Protein AF-A0A183NVC7-F1 (afdb_monomer_lite)

pLDDT: mean 75.27, std 20.78, range [23.2, 98.19]

Radius of gyration: 36.63 Å; chains: 1; bounding box: 97×66×90 Å

Structure (mmCIF, N/CA/C/O backbone):
data_AF-A0A183NVC7-F1
#
_entry.id   AF-A0A183NVC7-F1
#
loop_
_atom_site.group_PDB
_atom_site.id
_atom_site.type_symbol
_atom_site.label_atom_id
_atom_site.label_alt_id
_atom_site.label_comp_id
_atom_site.label_asym_id
_atom_site.label_entity_id
_atom_site.label_seq_id
_atom_site.pdbx_PDB_ins_code
_atom_site.Cartn_x
_atom_site.Cartn_y
_atom_site.Cartn_z
_atom_site.occupancy
_atom_site.B_iso_or_equiv
_atom_site.auth_seq_id
_atom_site.auth_comp_id
_atom_site.auth_asym_id
_atom_site.auth_atom_id
_atom_site.pdbx_PDB_model_num
ATOM 1 N N . MET A 1 1 ? -45.593 -24.195 5.452 1.00 69.62 1 MET A N 1
ATOM 2 C CA . MET A 1 1 ? -46.606 -25.278 5.392 1.00 69.62 1 MET A CA 1
ATOM 3 C C . MET A 1 1 ? -46.882 -25.919 6.749 1.00 69.62 1 MET A C 1
ATOM 5 O O . MET A 1 1 ? -48.048 -26.028 7.093 1.00 69.62 1 MET A O 1
ATOM 9 N N . GLN A 1 2 ? -45.874 -26.288 7.550 1.00 71.56 2 GLN A N 1
ATOM 10 C CA . GLN A 1 2 ? -46.098 -26.871 8.890 1.00 71.56 2 GLN A CA 1
ATOM 11 C C . GLN A 1 2 ? -46.842 -25.931 9.860 1.00 71.56 2 GLN A C 1
ATOM 13 O O . GLN A 1 2 ? -47.767 -26.363 10.535 1.00 71.56 2 GLN A O 1
ATOM 18 N N . GLU A 1 3 ? -46.524 -24.634 9.868 1.00 77.81 3 GLU A N 1
ATOM 19 C CA . GLU A 1 3 ? -47.260 -23.648 10.682 1.00 77.81 3 GLU A CA 1
ATOM 20 C C . GLU A 1 3 ? -48.718 -23.472 10.232 1.00 77.81 3 GLU A C 1
ATOM 22 O O . GLU A 1 3 ? -49.617 -23.326 11.055 1.00 77.81 3 GLU A O 1
ATOM 27 N N . PHE A 1 4 ? -48.972 -23.543 8.921 1.00 77.81 4 PHE A N 1
ATOM 28 C CA . PHE A 1 4 ? -50.327 -23.489 8.370 1.00 77.81 4 PHE A CA 1
ATOM 29 C C . PHE A 1 4 ? -51.139 -24.729 8.762 1.00 77.81 4 PHE A C 1
ATOM 31 O O . PHE A 1 4 ? -52.295 -24.605 9.151 1.00 77.81 4 PHE A O 1
ATOM 38 N N . LYS A 1 5 ? -50.511 -25.912 8.750 1.00 78.75 5 LYS A N 1
ATOM 39 C CA . LYS A 1 5 ? -51.110 -27.151 9.260 1.00 78.75 5 LYS A CA 1
ATOM 40 C C . LYS A 1 5 ? -51.531 -27.006 10.728 1.00 78.75 5 LYS A C 1
ATOM 42 O O . LYS A 1 5 ? -52.686 -27.258 11.053 1.00 78.75 5 LYS A O 1
ATOM 47 N N . LEU A 1 6 ? -50.632 -26.509 11.579 1.00 81.88 6 LEU A N 1
ATOM 48 C CA . LEU A 1 6 ? -50.912 -26.275 12.999 1.00 81.88 6 LEU A CA 1
ATOM 49 C C . LEU A 1 6 ? -52.055 -25.267 13.209 1.00 81.88 6 LEU A C 1
ATOM 51 O O . LEU A 1 6 ? -52.876 -25.423 14.113 1.00 81.88 6 LEU A O 1
ATOM 55 N N . TYR A 1 7 ? -52.133 -24.233 12.370 1.00 82.62 7 TYR A N 1
ATOM 56 C CA . TYR A 1 7 ? -53.226 -23.266 12.417 1.00 82.62 7 TYR A CA 1
ATOM 57 C C . TYR A 1 7 ? -54.573 -23.907 12.066 1.00 82.62 7 TYR A C 1
ATOM 59 O O . TYR A 1 7 ? -55.539 -23.708 12.803 1.00 82.62 7 TYR A O 1
ATOM 67 N N . LEU A 1 8 ? -54.636 -24.699 10.990 1.00 81.56 8 LEU A N 1
ATOM 68 C CA . LEU A 1 8 ? -55.857 -25.396 10.572 1.00 81.56 8 LEU A CA 1
ATOM 69 C C . LEU A 1 8 ? -56.356 -26.383 11.638 1.00 81.56 8 LEU A C 1
ATOM 71 O O . LEU A 1 8 ? -57.559 -26.475 11.861 1.00 81.56 8 LEU A O 1
ATOM 75 N N . GLU A 1 9 ? -55.439 -27.057 12.334 1.00 78.56 9 GLU A N 1
ATOM 76 C CA . GLU A 1 9 ? -55.750 -28.019 13.402 1.00 78.56 9 GLU A CA 1
ATOM 77 C C . GLU A 1 9 ? -56.176 -27.354 14.725 1.00 78.56 9 GLU A C 1
ATOM 79 O O . GLU A 1 9 ? -56.849 -27.982 15.537 1.00 78.56 9 GLU A O 1
ATOM 84 N N . THR A 1 10 ? -55.826 -26.081 14.948 1.00 83.75 10 THR A N 1
ATOM 85 C CA . THR A 1 10 ? -56.136 -25.355 16.192 1.00 83.75 10 THR A CA 1
ATOM 86 C C . THR A 1 10 ? -57.263 -24.339 15.994 1.00 83.75 10 THR A C 1
ATOM 88 O O . THR A 1 10 ? -58.443 -24.663 16.125 1.00 83.75 10 THR A O 1
ATOM 91 N N . ARG A 1 11 ? -56.911 -23.090 15.670 1.00 75.19 11 ARG A N 1
ATOM 92 C CA . ARG A 1 11 ? -57.841 -21.955 15.540 1.00 75.19 11 ARG A CA 1
ATOM 93 C C . ARG A 1 11 ? -58.638 -21.986 14.239 1.00 75.19 11 ARG A C 1
ATOM 95 O O . ARG A 1 11 ? -59.715 -21.403 14.167 1.00 75.19 11 ARG A O 1
ATOM 102 N N . GLY A 1 12 ? -58.091 -22.634 13.214 1.00 74.62 12 GLY A N 1
ATOM 103 C CA . GLY A 1 12 ? -58.702 -22.756 11.900 1.00 74.62 12 GLY A CA 1
ATOM 104 C C . GLY A 1 12 ? -59.906 -23.688 11.895 1.00 74.62 12 GLY A C 1
ATOM 105 O O . GLY A 1 12 ? -60.856 -23.380 11.191 1.00 74.62 12 GLY A O 1
ATOM 106 N N . SER A 1 13 ? -59.918 -24.730 12.737 1.00 76.69 13 SER A N 1
ATOM 107 C CA . SER A 1 13 ? -60.914 -25.821 12.769 1.00 76.69 13 SER A CA 1
ATOM 108 C C . SER A 1 13 ? -62.380 -25.381 12.641 1.00 76.69 13 SER A C 1
ATOM 110 O O . SER A 1 13 ? -63.160 -26.045 11.962 1.00 76.69 13 SER A O 1
ATOM 112 N N . VAL A 1 14 ? -62.748 -24.225 13.199 1.00 77.31 14 VAL A N 1
ATOM 113 C CA . VAL A 1 14 ? -64.095 -23.626 13.114 1.00 77.31 14 VAL A CA 1
ATOM 114 C C . VAL A 1 14 ? -64.553 -23.399 11.664 1.00 77.31 14 VAL A C 1
ATOM 116 O O . VAL A 1 14 ? -65.728 -23.553 11.349 1.00 77.31 14 VAL A O 1
ATOM 119 N N . HIS A 1 15 ? -63.627 -23.096 10.752 1.00 71.06 15 HIS A N 1
ATOM 120 C CA . HIS A 1 15 ? -63.919 -22.805 9.345 1.00 71.06 15 HIS A CA 1
ATOM 121 C C . HIS A 1 15 ? -63.996 -24.065 8.467 1.00 71.06 15 HIS A C 1
ATOM 123 O O . HIS A 1 15 ? -64.286 -23.952 7.278 1.00 71.06 15 HIS A O 1
ATOM 129 N N . SER A 1 16 ? -63.752 -25.257 9.027 1.00 72.69 16 SER A N 1
ATOM 130 C CA . SER A 1 16 ? -63.883 -26.537 8.308 1.00 72.69 16 SER A CA 1
ATOM 131 C C . SER A 1 16 ? -65.336 -26.895 7.973 1.00 72.69 16 SER A C 1
ATOM 133 O O . SER A 1 16 ? -65.586 -27.693 7.076 1.00 72.69 16 SER A O 1
ATOM 135 N N . GLN A 1 17 ? -66.293 -26.268 8.663 1.00 74.12 17 GLN A N 1
ATOM 136 C CA . GLN A 1 17 ? -67.729 -26.450 8.441 1.00 74.12 17 GLN A CA 1
ATOM 137 C C . GLN A 1 17 ? -68.216 -25.786 7.144 1.00 74.12 17 GLN A C 1
ATOM 139 O O . GLN A 1 17 ? -69.289 -26.125 6.648 1.00 74.12 17 GLN A O 1
ATOM 144 N N . ASN A 1 18 ? -67.441 -24.854 6.575 1.00 80.56 18 ASN A N 1
ATOM 145 C CA . ASN A 1 18 ? -67.779 -24.244 5.298 1.00 80.56 18 ASN A CA 1
ATOM 146 C C . ASN A 1 18 ? -67.255 -25.107 4.140 1.00 80.56 18 ASN A C 1
ATOM 148 O O . ASN A 1 18 ? -66.045 -25.245 3.938 1.00 80.56 18 ASN A O 1
ATOM 152 N N . THR A 1 19 ? -68.190 -25.646 3.357 1.00 76.00 19 THR A N 1
ATOM 153 C CA . THR A 1 19 ? -67.922 -26.505 2.192 1.00 76.00 19 THR A CA 1
ATOM 154 C C . THR A 1 19 ? -66.970 -25.875 1.169 1.00 76.00 19 THR A C 1
ATOM 156 O O . THR A 1 19 ? -66.192 -26.594 0.545 1.00 76.00 19 THR A O 1
ATOM 159 N N . GLU A 1 20 ? -66.941 -24.544 1.058 1.00 76.44 20 GLU A N 1
ATOM 160 C CA . GLU A 1 20 ? -66.064 -23.814 0.131 1.00 76.44 20 GLU A CA 1
ATOM 161 C C . GLU A 1 20 ? -64.580 -23.865 0.527 1.00 76.44 20 GLU A C 1
ATOM 163 O O . GLU A 1 20 ? -63.696 -23.750 -0.325 1.00 76.44 20 GLU A O 1
ATOM 168 N N . PHE A 1 21 ? -64.280 -24.058 1.816 1.00 76.00 21 PHE A N 1
ATOM 169 C CA . PHE A 1 21 ? -62.906 -24.056 2.322 1.00 76.00 21 PHE A CA 1
ATOM 170 C C . PHE A 1 21 ? -62.309 -25.451 2.477 1.00 76.00 21 PHE A C 1
ATOM 172 O O . PHE A 1 21 ? -61.097 -25.574 2.660 1.00 76.00 21 PHE A O 1
ATOM 179 N N . LEU A 1 22 ? -63.127 -26.498 2.351 1.00 78.19 22 LEU A N 1
ATOM 180 C CA . LEU A 1 22 ? -62.741 -27.880 2.627 1.00 78.19 22 LEU A CA 1
ATOM 181 C C . LEU A 1 22 ? -61.549 -28.346 1.781 1.00 78.19 22 LEU A C 1
ATOM 183 O O . LEU A 1 22 ? -60.638 -28.989 2.300 1.00 78.19 22 LEU A O 1
ATOM 187 N N . ALA A 1 23 ? -61.496 -27.948 0.505 1.00 77.62 23 ALA A N 1
ATOM 188 C CA . ALA A 1 23 ? -60.361 -28.253 -0.365 1.00 77.62 23 ALA A CA 1
ATOM 189 C C . ALA A 1 23 ? -59.037 -27.721 0.222 1.00 77.62 23 ALA A C 1
ATOM 191 O O . ALA A 1 23 ? -58.031 -28.423 0.253 1.00 77.62 23 ALA A O 1
ATOM 192 N N . TYR A 1 24 ? -59.028 -26.523 0.806 1.00 78.25 24 TYR A N 1
ATOM 193 C CA . TYR A 1 24 ? -57.808 -25.910 1.340 1.00 78.25 24 TYR A CA 1
ATOM 194 C C . TYR A 1 24 ? -57.309 -26.549 2.648 1.00 78.25 24 TYR A C 1
ATOM 196 O O . TYR A 1 24 ? -56.130 -26.404 2.972 1.00 78.25 24 TYR A O 1
ATOM 204 N N . TYR A 1 25 ? -58.144 -27.322 3.356 1.00 80.38 25 TYR A N 1
ATOM 205 C CA . TYR A 1 25 ? -57.701 -28.143 4.494 1.00 80.38 25 TYR A CA 1
ATOM 206 C C . TYR A 1 25 ? -56.876 -29.357 4.064 1.00 80.38 25 TYR A C 1
ATOM 208 O O . TYR A 1 25 ? -56.070 -29.859 4.846 1.00 80.38 25 TYR A O 1
ATOM 216 N N . ALA A 1 26 ? -57.027 -29.801 2.813 1.00 80.50 26 ALA A N 1
ATOM 217 C CA . ALA A 1 26 ? -56.201 -30.857 2.243 1.00 80.50 26 ALA A CA 1
ATOM 218 C C . ALA A 1 26 ? -54.831 -30.337 1.766 1.00 80.50 26 ALA A C 1
ATOM 220 O O . ALA A 1 26 ? -53.896 -31.126 1.648 1.00 80.50 26 ALA A O 1
ATOM 221 N N . LEU A 1 27 ? -54.673 -29.021 1.549 1.00 80.19 27 LEU A N 1
ATOM 222 C CA . LEU A 1 27 ? -53.450 -28.388 1.029 1.00 80.19 27 LEU A CA 1
ATOM 223 C C . LEU A 1 27 ? -52.153 -28.796 1.766 1.00 80.19 27 LEU A C 1
ATOM 225 O O . LEU A 1 27 ? -51.162 -29.058 1.083 1.00 80.19 27 LEU A O 1
ATOM 229 N N . PRO A 1 28 ? -52.109 -28.902 3.115 1.00 80.81 28 PRO A N 1
ATOM 230 C CA . PRO A 1 28 ? -50.918 -29.350 3.846 1.00 80.81 28 PRO A CA 1
ATOM 231 C C . PRO A 1 28 ? -50.476 -30.785 3.558 1.00 80.81 28 PRO A C 1
ATOM 233 O O . PRO A 1 28 ? -49.327 -31.126 3.831 1.00 80.81 28 PRO A O 1
ATOM 236 N N . TYR A 1 29 ? -51.383 -31.611 3.040 1.00 79.00 29 TYR A N 1
ATOM 237 C CA . TYR A 1 29 ? -51.184 -33.038 2.802 1.00 79.00 29 TYR A CA 1
ATOM 238 C C . TYR A 1 29 ? -50.911 -33.361 1.327 1.00 79.00 29 TYR A C 1
ATOM 240 O O . TYR A 1 29 ? -50.582 -34.497 0.995 1.00 79.00 29 TYR A O 1
ATOM 248 N N . VAL A 1 30 ? -51.013 -32.370 0.435 1.00 80.94 30 VAL A N 1
ATOM 249 C CA . VAL A 1 30 ? -50.722 -32.540 -0.991 1.00 80.94 30 VAL A CA 1
ATOM 250 C C . VAL A 1 30 ? -49.215 -32.459 -1.224 1.00 80.94 30 VAL A C 1
ATOM 252 O O . VAL A 1 30 ? -48.570 -31.472 -0.878 1.00 80.94 30 VAL A O 1
ATOM 255 N N . THR A 1 31 ? -48.654 -33.491 -1.857 1.00 75.31 31 THR A N 1
ATOM 256 C CA . THR A 1 31 ? -47.211 -33.624 -2.124 1.00 75.31 31 THR A CA 1
ATOM 257 C C . THR A 1 31 ? -46.662 -32.524 -3.035 1.00 75.31 31 THR A C 1
ATOM 259 O O . THR A 1 31 ? -45.523 -32.096 -2.857 1.00 75.31 31 THR A O 1
ATOM 262 N N . LYS A 1 32 ? -47.470 -32.032 -3.985 1.00 75.12 32 LYS A N 1
ATOM 263 C CA . LYS A 1 32 ? -47.122 -30.930 -4.896 1.00 75.12 32 LYS A CA 1
ATOM 264 C C . LYS A 1 32 ? -48.287 -29.955 -5.116 1.00 75.12 32 LYS A C 1
ATOM 266 O O . LYS A 1 32 ? -48.995 -30.037 -6.120 1.00 75.12 32 LYS A O 1
ATOM 271 N N . PRO A 1 33 ? -48.478 -28.990 -4.205 1.00 76.06 33 PRO A N 1
ATOM 272 C CA . PRO A 1 33 ? -49.578 -28.029 -4.284 1.00 76.06 33 PRO A CA 1
ATOM 273 C C . PRO A 1 33 ? -49.558 -27.162 -5.553 1.00 76.06 33 PRO A C 1
ATOM 275 O O . PRO A 1 33 ? -50.609 -26.800 -6.069 1.00 76.06 33 PRO A O 1
ATOM 278 N N . ASN A 1 34 ? -48.370 -26.874 -6.088 1.00 73.12 34 ASN A N 1
ATOM 279 C CA . ASN A 1 34 ? -48.178 -25.951 -7.212 1.00 73.12 34 ASN A CA 1
ATOM 280 C C . ASN A 1 34 ? -48.663 -26.515 -8.561 1.00 73.12 34 ASN A C 1
ATOM 282 O O . ASN A 1 34 ? -48.969 -25.751 -9.472 1.00 73.12 34 ASN A O 1
ATOM 286 N N . GLU A 1 35 ? -48.713 -27.842 -8.697 1.00 77.56 35 GLU A N 1
ATOM 287 C CA . GLU A 1 35 ? -49.127 -28.541 -9.924 1.00 77.56 35 GLU A CA 1
ATOM 288 C C . GLU A 1 35 ? -50.627 -28.897 -9.897 1.00 77.56 35 GLU A C 1
ATOM 290 O O . GLU A 1 35 ? -51.203 -29.277 -10.914 1.00 77.56 35 GLU A O 1
ATOM 295 N N . HIS A 1 36 ? -51.279 -28.755 -8.738 1.00 78.44 36 HIS A N 1
ATOM 296 C CA . HIS A 1 36 ? -52.661 -29.168 -8.540 1.00 78.44 36 HIS A CA 1
ATOM 297 C C . HIS A 1 36 ? -53.649 -28.122 -9.095 1.00 78.44 36 HIS A C 1
ATOM 299 O O . HIS A 1 36 ? -53.543 -26.944 -8.742 1.00 78.44 36 HIS A O 1
ATOM 305 N N . PRO A 1 37 ? -54.664 -28.518 -9.888 1.00 77.56 37 PRO A N 1
ATOM 306 C CA . PRO A 1 37 ? -55.553 -27.590 -10.598 1.00 77.56 37 PRO A CA 1
ATOM 307 C C . PRO A 1 37 ? -56.325 -26.630 -9.680 1.00 77.56 37 PRO A C 1
ATOM 309 O O . PRO A 1 37 ? -56.583 -25.498 -10.069 1.00 77.56 37 PRO A O 1
ATOM 312 N N . ILE A 1 38 ? -56.638 -27.049 -8.449 1.00 78.44 38 ILE A N 1
ATOM 313 C CA . ILE A 1 38 ? -57.359 -26.219 -7.465 1.00 78.44 38 ILE A CA 1
ATOM 314 C C . ILE A 1 38 ? -56.452 -25.151 -6.830 1.00 78.44 38 ILE A C 1
ATOM 316 O O . ILE A 1 38 ? -56.906 -24.053 -6.527 1.00 78.44 38 ILE A O 1
ATOM 320 N N . TYR A 1 39 ? -55.168 -25.451 -6.617 1.00 79.12 39 TYR A N 1
ATOM 321 C CA . TYR A 1 39 ? -54.275 -24.583 -5.835 1.00 79.12 39 TYR A CA 1
ATOM 322 C C . TYR A 1 39 ? -53.293 -23.803 -6.697 1.00 79.12 39 TYR A C 1
ATOM 324 O O . TYR A 1 39 ? -52.706 -22.842 -6.209 1.00 79.12 39 TYR A O 1
ATOM 332 N N . ARG A 1 40 ? -53.131 -24.178 -7.972 1.00 80.25 40 ARG A N 1
ATOM 333 C CA . ARG A 1 40 ? -52.210 -23.541 -8.921 1.00 80.25 40 ARG A CA 1
ATOM 334 C C . ARG A 1 40 ? -52.330 -22.018 -8.909 1.00 80.25 40 ARG A C 1
ATOM 336 O O . ARG A 1 40 ? -51.314 -21.339 -8.804 1.00 80.25 40 ARG A O 1
ATOM 343 N N . GLN A 1 41 ? -53.559 -21.500 -8.905 1.00 80.62 41 GLN A N 1
ATOM 344 C CA . GLN A 1 41 ? -53.833 -20.063 -8.882 1.00 80.62 41 GLN A CA 1
ATOM 345 C C . GLN A 1 41 ? -53.271 -19.362 -7.629 1.00 80.62 41 GLN A C 1
ATOM 347 O O . GLN A 1 41 ? -52.802 -18.234 -7.729 1.00 80.62 41 GLN A O 1
ATOM 352 N N . LEU A 1 42 ? -53.227 -20.025 -6.464 1.00 80.19 42 LEU A N 1
ATOM 353 C CA . LEU A 1 42 ? -52.640 -19.463 -5.233 1.00 80.19 42 LEU A CA 1
ATOM 354 C C . LEU A 1 42 ? -51.122 -19.245 -5.350 1.00 80.19 42 LEU A C 1
ATOM 356 O O . LEU A 1 42 ? -50.540 -18.390 -4.676 1.00 80.19 42 LEU A O 1
ATOM 360 N N . PHE A 1 43 ? -50.470 -20.041 -6.199 1.00 80.44 43 PHE A N 1
ATOM 361 C CA . PHE A 1 43 ? -49.029 -20.000 -6.429 1.00 80.44 43 PHE A CA 1
ATOM 362 C C . PHE A 1 43 ? -48.644 -19.161 -7.653 1.00 80.44 43 PHE A C 1
ATOM 364 O O . PHE A 1 43 ? -47.452 -19.022 -7.943 1.00 80.44 43 PHE A O 1
ATOM 371 N N . GLU A 1 44 ? -49.606 -18.527 -8.321 1.00 84.81 44 GLU A N 1
ATOM 372 C CA . GLU A 1 44 ? -49.333 -17.550 -9.370 1.00 84.81 44 GLU A CA 1
ATOM 373 C C . GLU A 1 44 ? -48.917 -16.201 -8.773 1.00 84.81 44 GLU A C 1
ATOM 375 O O . GLU A 1 44 ? -49.452 -15.720 -7.771 1.00 84.81 44 GLU A O 1
ATOM 380 N N . GLU A 1 45 ? -47.922 -15.573 -9.396 1.00 80.38 45 GLU A N 1
ATOM 381 C CA . GLU A 1 45 ? -47.373 -14.298 -8.932 1.00 80.38 45 GLU A CA 1
ATOM 382 C C . GLU A 1 45 ? -48.382 -13.151 -9.068 1.00 80.38 45 GLU A C 1
ATOM 384 O O . GLU A 1 45 ? -48.482 -12.293 -8.193 1.00 80.38 45 GLU A O 1
ATOM 389 N N . THR A 1 46 ? -49.212 -13.194 -10.110 1.00 84.44 46 THR A N 1
ATOM 390 C CA . THR A 1 46 ? -50.319 -12.260 -10.348 1.00 84.44 46 THR A CA 1
ATOM 391 C C . THR A 1 46 ? -51.362 -12.313 -9.232 1.00 84.44 46 THR A C 1
ATOM 393 O O . THR A 1 46 ? -51.759 -11.268 -8.710 1.00 84.44 46 THR A O 1
ATOM 396 N N . TRP A 1 47 ? -51.763 -13.515 -8.806 1.00 86.56 47 TRP A N 1
ATOM 397 C CA . TRP A 1 47 ? -52.701 -13.701 -7.702 1.00 86.56 47 TRP A CA 1
ATOM 398 C C . TRP A 1 47 ? -52.111 -13.203 -6.384 1.00 86.56 47 TRP A C 1
ATOM 400 O O . TRP A 1 47 ? -52.754 -12.391 -5.716 1.00 86.56 47 TRP A O 1
ATOM 410 N N . ARG A 1 48 ? -50.870 -13.592 -6.049 1.00 82.31 48 ARG A N 1
ATOM 411 C CA . ARG A 1 48 ? -50.178 -13.106 -4.841 1.00 82.31 48 ARG A CA 1
ATOM 412 C C . ARG A 1 48 ? -50.120 -11.584 -4.795 1.00 82.31 48 ARG A C 1
ATOM 414 O O . ARG A 1 48 ? -50.506 -10.992 -3.789 1.00 82.31 48 ARG A O 1
ATOM 421 N N . ASN A 1 49 ? -49.704 -10.954 -5.891 1.00 84.50 49 ASN A N 1
ATOM 422 C CA . ASN A 1 49 ? -49.622 -9.499 -5.982 1.00 84.50 49 ASN A CA 1
ATOM 423 C C . ASN A 1 49 ? -51.007 -8.849 -5.828 1.00 84.50 49 ASN A C 1
ATOM 425 O O . ASN A 1 49 ? -51.134 -7.838 -5.139 1.00 84.50 49 ASN A O 1
ATOM 429 N N . SER A 1 50 ? -52.064 -9.457 -6.384 1.00 86.56 50 SER A N 1
ATOM 430 C CA . SER A 1 50 ? -53.445 -8.984 -6.210 1.00 86.56 50 SER A CA 1
ATOM 431 C C . SER A 1 50 ? -53.925 -9.071 -4.759 1.00 86.56 50 SER A C 1
ATOM 433 O O . SER A 1 50 ? -54.592 -8.155 -4.279 1.00 86.56 50 SER A O 1
ATOM 435 N N . VAL A 1 51 ? -53.569 -10.141 -4.043 1.00 83.69 51 VAL A N 1
ATOM 436 C CA . VAL A 1 51 ? -53.954 -10.350 -2.644 1.00 83.69 51 VAL A CA 1
ATOM 437 C C . VAL A 1 51 ? -53.219 -9.363 -1.759 1.00 83.69 51 VAL A C 1
ATOM 439 O O . VAL A 1 51 ? -53.858 -8.707 -0.944 1.00 83.69 51 VAL A O 1
ATOM 442 N N . VAL A 1 52 ? -51.913 -9.188 -1.964 1.00 83.81 52 VAL A N 1
ATOM 443 C CA . VAL A 1 52 ? -51.117 -8.180 -1.253 1.00 83.81 52 VAL A CA 1
ATOM 444 C C . VAL A 1 52 ? -51.673 -6.780 -1.506 1.00 83.81 52 VAL A C 1
ATOM 446 O O . VAL A 1 52 ? -51.857 -6.026 -0.558 1.00 83.81 52 VAL A O 1
ATOM 449 N N . LEU A 1 53 ? -52.032 -6.444 -2.749 1.00 86.88 53 LEU A N 1
ATOM 450 C CA . LEU A 1 53 ? -52.628 -5.149 -3.080 1.00 86.88 53 LEU A CA 1
ATOM 451 C C . LEU A 1 53 ? -54.004 -4.957 -2.425 1.00 86.88 53 LEU A C 1
ATOM 453 O O . LEU A 1 53 ? -54.281 -3.888 -1.887 1.00 86.88 53 LEU A O 1
ATOM 457 N N . ARG A 1 54 ? -54.877 -5.971 -2.457 1.00 86.94 54 ARG A N 1
ATOM 458 C CA . ARG A 1 54 ? -56.196 -5.931 -1.800 1.00 86.94 54 ARG A CA 1
ATOM 459 C C . ARG A 1 54 ? -56.063 -5.816 -0.288 1.00 86.94 54 ARG A C 1
ATOM 461 O O . ARG A 1 54 ? -56.812 -5.062 0.322 1.00 86.94 54 ARG A O 1
ATOM 468 N N . LEU A 1 55 ? -55.114 -6.538 0.299 1.00 83.50 55 LEU A N 1
ATOM 469 C CA . LEU A 1 55 ? -54.840 -6.517 1.728 1.00 83.50 55 LEU A CA 1
ATOM 470 C C . LEU A 1 55 ? -54.238 -5.175 2.145 1.00 83.50 55 LEU A C 1
ATOM 472 O O . LEU A 1 55 ? -54.684 -4.621 3.138 1.00 83.50 55 LEU A O 1
ATOM 476 N N . SER A 1 56 ? -53.318 -4.611 1.356 1.00 82.88 56 SER A N 1
ATOM 477 C CA . SER A 1 56 ? -52.802 -3.252 1.554 1.00 82.88 56 SER A CA 1
ATOM 478 C C . SER A 1 56 ? -53.936 -2.241 1.495 1.00 82.88 56 SER A C 1
ATOM 480 O O . SER A 1 56 ? -54.144 -1.535 2.465 1.00 82.88 56 SER A O 1
ATOM 482 N N . LYS A 1 57 ? -54.758 -2.247 0.436 1.00 83.38 57 LYS A N 1
ATOM 483 C CA . LYS A 1 57 ? -55.916 -1.346 0.317 1.00 83.38 57 LYS A CA 1
ATOM 484 C C . LYS A 1 57 ? -56.899 -1.495 1.478 1.00 83.38 57 LYS A C 1
ATOM 486 O O . LYS A 1 57 ? -57.434 -0.498 1.949 1.00 83.38 57 LYS A O 1
ATOM 491 N N . TYR A 1 58 ? -57.143 -2.722 1.939 1.00 80.31 58 TYR A N 1
ATOM 492 C CA . TYR A 1 58 ? -57.991 -2.979 3.100 1.00 80.31 58 TYR A CA 1
ATOM 493 C C . TYR A 1 58 ? -57.365 -2.418 4.379 1.00 80.31 58 TYR A C 1
ATOM 495 O O . TYR A 1 58 ? -58.026 -1.688 5.110 1.00 80.31 58 TYR A O 1
ATOM 503 N N . ILE A 1 59 ? -56.085 -2.696 4.620 1.00 76.19 59 ILE A N 1
ATOM 504 C CA . ILE A 1 59 ? -55.328 -2.167 5.755 1.00 76.19 59 ILE A CA 1
ATOM 505 C C . ILE A 1 59 ? -55.318 -0.636 5.717 1.00 76.19 59 ILE A C 1
ATOM 507 O O . ILE A 1 59 ? -55.652 -0.024 6.720 1.00 76.19 59 ILE A O 1
ATOM 511 N N . ASP A 1 60 ? -55.057 -0.016 4.570 1.00 74.44 60 ASP A N 1
ATOM 512 C CA . ASP A 1 60 ? -55.092 1.438 4.381 1.00 74.44 60 ASP A CA 1
ATOM 513 C C . ASP A 1 60 ? -56.504 2.008 4.625 1.00 74.44 60 ASP A C 1
ATOM 515 O O . ASP A 1 60 ? -56.657 3.086 5.194 1.00 74.44 60 ASP A O 1
ATOM 519 N N . SER A 1 61 ? -57.557 1.264 4.261 1.00 72.38 61 SER A N 1
ATOM 520 C CA . SER A 1 61 ? -58.953 1.657 4.508 1.00 72.38 61 SER A CA 1
ATOM 521 C C . SER A 1 61 ? -59.414 1.472 5.958 1.00 72.38 61 SER A C 1
ATOM 523 O O . SER A 1 61 ? -60.326 2.171 6.392 1.00 72.38 61 SER A O 1
ATOM 525 N N . VAL A 1 62 ? -58.808 0.542 6.704 1.00 67.75 62 VAL A N 1
ATOM 526 C CA . VAL A 1 62 ? -59.095 0.264 8.124 1.00 67.75 62 VAL A CA 1
ATOM 527 C C . VAL A 1 62 ? -58.244 1.155 9.031 1.00 67.75 62 VAL A C 1
ATOM 529 O O . VAL A 1 62 ? -58.706 1.607 10.076 1.00 67.75 62 VAL A O 1
ATOM 532 N N . ILE A 1 63 ? -57.018 1.463 8.609 1.00 65.25 63 ILE A N 1
ATOM 533 C CA . ILE A 1 63 ? -56.108 2.432 9.221 1.00 65.25 63 ILE A CA 1
ATOM 534 C C . ILE A 1 63 ? -56.403 3.812 8.613 1.00 65.25 63 ILE A C 1
ATOM 536 O O . ILE A 1 63 ? -55.528 4.486 8.074 1.00 65.25 63 ILE A O 1
ATOM 540 N N . GLN A 1 64 ? -57.658 4.264 8.683 1.00 61.00 64 GLN A N 1
ATOM 541 C CA . GLN A 1 64 ? -57.927 5.666 8.373 1.00 61.00 64 GLN A CA 1
ATOM 542 C C . GLN A 1 64 ? -57.311 6.552 9.466 1.00 61.00 64 GLN A C 1
ATOM 544 O O . GLN A 1 64 ? -57.485 6.253 10.651 1.00 61.00 64 GLN A O 1
ATOM 549 N N . PRO A 1 65 ? -56.669 7.681 9.114 1.00 55.72 65 PRO A N 1
ATOM 550 C CA . PRO A 1 65 ? -56.060 8.595 10.086 1.00 55.72 65 PRO A CA 1
ATOM 551 C C . PRO A 1 65 ? -57.065 9.211 11.080 1.00 55.72 65 PRO A C 1
ATOM 553 O O . PRO A 1 65 ? -56.651 9.761 12.097 1.00 55.72 65 PRO A O 1
ATOM 556 N N . ASN A 1 66 ? -58.374 9.073 10.829 1.00 52.88 66 ASN A N 1
ATOM 557 C CA . ASN A 1 66 ? -59.444 9.695 11.613 1.00 52.88 66 ASN A CA 1
ATOM 558 C C . ASN A 1 66 ? -60.245 8.709 12.494 1.00 52.88 66 ASN A C 1
ATOM 560 O O . ASN A 1 66 ? -61.180 9.121 13.176 1.00 52.88 66 ASN A O 1
ATOM 564 N N . GLY A 1 67 ? -59.889 7.419 12.524 1.00 58.12 67 GLY A N 1
ATOM 565 C CA . GLY A 1 67 ? -60.449 6.447 13.470 1.00 58.12 67 GLY A CA 1
ATOM 566 C C . GLY A 1 67 ? -59.561 6.346 14.709 1.00 58.12 67 GLY A C 1
ATOM 567 O O . GLY A 1 67 ? -58.477 5.779 14.635 1.00 58.12 67 GLY A O 1
ATOM 568 N N . GLY A 1 68 ? -60.001 6.901 15.843 1.00 57.62 68 GLY A N 1
ATOM 569 C CA . GLY A 1 68 ? -59.198 7.262 17.029 1.00 57.62 68 GLY A CA 1
ATOM 570 C C . GLY A 1 68 ? -58.380 6.190 17.778 1.00 57.62 68 GLY A C 1
ATOM 571 O O . GLY A 1 68 ? -57.987 6.436 18.916 1.00 57.62 68 GLY A O 1
ATOM 572 N N . LYS A 1 69 ? -58.084 5.021 17.198 1.00 60.34 69 LYS A N 1
ATOM 573 C CA . LYS A 1 69 ? -57.115 4.057 17.744 1.00 60.34 69 LYS A CA 1
ATOM 574 C C . LYS A 1 69 ? -56.252 3.465 16.631 1.00 60.34 69 LYS A C 1
ATOM 576 O O . LYS A 1 69 ? -56.521 2.377 16.130 1.00 60.34 69 LYS A O 1
ATOM 581 N N . ILE A 1 70 ? -55.171 4.169 16.294 1.00 60.00 70 ILE A N 1
ATOM 582 C CA . ILE A 1 70 ? -54.083 3.618 15.477 1.00 60.00 70 ILE A CA 1
ATOM 583 C C . ILE A 1 70 ? -53.581 2.330 16.159 1.00 60.00 70 ILE A C 1
ATOM 585 O O . ILE A 1 70 ? -53.255 2.375 17.353 1.00 60.00 70 ILE A O 1
ATOM 589 N N . PRO A 1 71 ? -53.502 1.187 15.451 1.00 67.12 71 PRO A N 1
ATOM 590 C CA . PRO A 1 71 ? -53.014 -0.062 16.022 1.00 67.12 71 PRO A CA 1
ATOM 591 C C . PRO A 1 71 ? -51.636 0.127 16.663 1.00 67.12 71 PRO A C 1
ATOM 593 O O . PRO A 1 71 ? -50.725 0.684 16.050 1.00 67.12 71 PRO A O 1
ATOM 596 N N . HIS A 1 72 ? -51.463 -0.355 17.896 1.00 59.94 72 HIS A N 1
ATOM 597 C CA . HIS A 1 72 ? -50.228 -0.167 18.669 1.00 59.94 72 HIS A CA 1
ATOM 598 C C . HIS A 1 72 ? -48.979 -0.665 17.921 1.00 59.94 72 HIS A C 1
ATOM 600 O O . HIS A 1 72 ? -47.915 -0.063 18.015 1.00 59.94 72 HIS A O 1
ATOM 606 N N . LEU A 1 73 ? -49.136 -1.717 17.115 1.00 61.19 73 LEU A N 1
ATOM 607 C CA . LEU A 1 73 ? -48.081 -2.291 16.285 1.00 61.19 73 LEU A CA 1
ATOM 608 C C . LEU A 1 73 ? -47.640 -1.346 15.158 1.00 61.19 73 LEU A C 1
ATOM 610 O O . LEU A 1 73 ? -46.447 -1.216 14.909 1.00 61.19 73 LEU A O 1
ATOM 614 N N . LEU A 1 74 ? -48.581 -0.620 14.540 1.00 63.97 74 LEU A N 1
ATOM 615 C CA . LEU A 1 74 ? -48.246 0.418 13.567 1.00 63.97 74 LEU A CA 1
ATOM 616 C C . LEU A 1 74 ? -47.525 1.568 14.261 1.00 63.97 74 LEU A C 1
ATOM 618 O O . LEU A 1 74 ? -46.485 1.993 13.789 1.00 63.97 74 LEU A O 1
ATOM 622 N N . ASN A 1 75 ? -48.016 1.996 15.426 1.00 64.31 75 ASN A N 1
ATOM 623 C CA . ASN A 1 75 ? -47.375 3.038 16.226 1.00 64.31 75 ASN A CA 1
ATOM 624 C C . ASN A 1 75 ? -45.939 2.649 16.639 1.00 64.31 75 ASN A C 1
ATOM 626 O O . ASN A 1 75 ? -45.066 3.500 16.705 1.00 64.31 75 ASN A O 1
ATOM 630 N N . LEU A 1 76 ? -45.657 1.366 16.882 1.00 60.56 76 LEU A N 1
ATOM 631 C CA . LEU A 1 76 ? -44.301 0.880 17.170 1.00 60.56 76 LEU A CA 1
ATOM 632 C C . LEU A 1 76 ? -43.388 0.856 15.936 1.00 60.56 76 LEU A C 1
ATOM 634 O O . LEU A 1 76 ? -42.189 1.074 16.080 1.00 60.56 76 LEU A O 1
ATOM 638 N N . VAL A 1 77 ? -43.941 0.604 14.748 1.00 58.56 77 VAL A N 1
ATOM 639 C CA . VAL A 1 77 ? -43.185 0.561 13.484 1.00 58.56 77 VAL A CA 1
ATOM 640 C C . VAL A 1 77 ? -42.970 1.960 12.895 1.00 58.56 77 VAL A C 1
ATOM 642 O O . VAL A 1 77 ? -41.925 2.212 12.303 1.00 58.56 77 VAL A O 1
ATOM 645 N N . THR A 1 78 ? -43.926 2.878 13.059 1.00 58.03 78 THR A N 1
ATOM 646 C CA . THR A 1 78 ? -43.867 4.244 12.509 1.00 58.03 78 THR A CA 1
ATOM 647 C C . THR A 1 78 ? -43.355 5.289 13.494 1.00 58.03 78 THR A C 1
ATOM 649 O O . THR A 1 78 ? -43.027 6.399 13.073 1.00 58.03 78 THR A O 1
ATOM 652 N N . LYS A 1 79 ? -43.238 4.974 14.793 1.00 60.62 79 LYS A N 1
ATOM 653 C CA . LYS A 1 79 ? -42.552 5.864 15.737 1.00 60.62 79 LYS A CA 1
ATOM 654 C C . LYS A 1 79 ? -41.089 6.022 15.314 1.00 60.62 79 LYS A C 1
ATOM 656 O O . LYS A 1 79 ? -40.405 5.009 15.170 1.00 60.62 79 LYS A O 1
ATOM 661 N N . PRO A 1 80 ? -40.580 7.261 15.181 1.00 56.16 80 PRO A N 1
ATOM 662 C CA . PRO A 1 80 ? -39.178 7.501 14.870 1.00 56.16 80 PRO A CA 1
ATOM 663 C C . PRO A 1 80 ? -38.314 6.927 15.994 1.00 56.16 80 PRO A C 1
ATOM 665 O O . PRO A 1 80 ? -38.211 7.474 17.095 1.00 56.16 80 PRO A O 1
ATOM 668 N N . ASN A 1 81 ? -37.728 5.763 15.737 1.00 65.56 81 ASN A N 1
ATOM 669 C CA . ASN A 1 81 ? -36.828 5.109 16.661 1.00 65.56 81 ASN A CA 1
ATOM 670 C C . ASN A 1 81 ? -35.425 5.639 16.377 1.00 65.56 81 ASN A C 1
ATOM 672 O O . ASN A 1 81 ? -34.735 5.164 15.480 1.00 65.56 81 ASN A O 1
ATOM 676 N N . VAL A 1 82 ? -34.989 6.616 17.177 1.00 67.00 82 VAL A N 1
ATOM 677 C CA . VAL A 1 82 ? -33.686 7.291 17.044 1.00 67.00 82 VAL A CA 1
ATOM 678 C C . VAL A 1 82 ? -32.521 6.296 16.934 1.00 67.00 82 VAL A C 1
ATOM 680 O O . VAL A 1 82 ? -31.535 6.566 16.247 1.00 67.00 82 VAL A O 1
ATOM 683 N N . LYS A 1 83 ? -32.624 5.117 17.568 1.00 67.69 83 LYS A N 1
ATOM 684 C CA . LYS A 1 83 ? -31.615 4.054 17.443 1.00 67.69 83 LYS A CA 1
ATOM 685 C C . LYS A 1 83 ? -31.645 3.396 16.061 1.00 67.69 83 LYS A C 1
ATOM 687 O O . LYS A 1 83 ? -30.585 3.198 15.474 1.00 67.69 83 LYS A O 1
ATOM 692 N N . GLN A 1 84 ? -32.829 3.093 15.534 1.00 69.56 84 GLN A N 1
ATOM 693 C CA . GLN A 1 84 ? -33.008 2.510 14.202 1.00 69.56 84 GLN A CA 1
ATOM 694 C C . GLN A 1 84 ? -32.612 3.493 13.094 1.00 69.56 84 GLN A C 1
ATOM 696 O O . GLN A 1 84 ? -31.890 3.105 12.182 1.00 69.56 84 GLN A O 1
ATOM 701 N N . ASP A 1 85 ? -32.971 4.772 13.217 1.00 71.31 85 ASP A N 1
ATOM 702 C CA . ASP A 1 85 ? -32.568 5.816 12.265 1.00 71.31 85 ASP A CA 1
ATOM 703 C C . ASP A 1 85 ? -31.054 6.042 12.267 1.00 71.31 85 ASP A C 1
ATOM 705 O O . ASP A 1 85 ? -30.438 6.244 11.218 1.00 71.31 85 ASP A O 1
ATOM 709 N N . ARG A 1 86 ? -30.415 5.968 13.443 1.00 73.56 86 ARG A N 1
ATOM 710 C CA . ARG A 1 86 ? -28.954 6.048 13.557 1.00 73.56 86 ARG A CA 1
ATOM 711 C C . ARG A 1 86 ? -28.272 4.846 12.907 1.00 73.56 86 ARG A C 1
ATOM 713 O O . ARG A 1 86 ? -27.284 5.039 12.201 1.00 73.56 86 ARG A O 1
ATOM 720 N N . LEU A 1 87 ? -28.801 3.638 13.109 1.00 76.56 87 LEU A N 1
ATOM 721 C CA . LEU A 1 87 ? -28.301 2.422 12.462 1.00 76.56 87 LEU A CA 1
ATOM 722 C C . LEU A 1 87 ? -28.507 2.463 10.945 1.00 76.56 87 LEU A C 1
ATOM 724 O O . LEU A 1 87 ? -27.575 2.156 10.211 1.00 76.56 87 LEU A O 1
ATOM 728 N N . MET A 1 88 ? -29.668 2.916 10.468 1.00 79.31 88 MET A N 1
ATOM 729 C CA . MET A 1 88 ? -29.934 3.103 9.039 1.00 79.31 88 MET A CA 1
ATOM 730 C C . MET A 1 88 ? -28.989 4.130 8.420 1.00 79.31 88 MET A C 1
ATOM 732 O O . MET A 1 88 ? -28.403 3.863 7.379 1.00 79.31 88 MET A O 1
ATOM 736 N N . ARG A 1 89 ? -28.745 5.273 9.077 1.00 75.69 89 ARG A N 1
ATOM 737 C CA . ARG A 1 89 ? -27.751 6.252 8.605 1.00 75.69 89 ARG A CA 1
ATOM 738 C C . ARG A 1 89 ? -26.337 5.675 8.582 1.00 75.69 89 ARG A C 1
ATOM 740 O O . ARG A 1 89 ? -25.624 5.893 7.608 1.00 75.69 89 ARG A O 1
ATOM 747 N N . GLN A 1 90 ? -25.932 4.932 9.613 1.00 76.06 90 GLN A N 1
ATOM 748 C CA . GLN A 1 90 ? -24.633 4.250 9.626 1.00 76.06 90 GLN A CA 1
ATOM 749 C C . GLN A 1 90 ? -24.520 3.228 8.492 1.00 76.06 90 GLN A C 1
ATOM 751 O O . GLN A 1 90 ? -23.505 3.203 7.801 1.00 76.06 90 GLN A O 1
ATOM 756 N N . LEU A 1 91 ? -25.569 2.438 8.257 1.00 82.06 91 LEU A N 1
ATOM 757 C CA . LEU A 1 91 ? -25.619 1.464 7.173 1.00 82.06 91 LEU A CA 1
ATOM 758 C C . LEU A 1 91 ? -25.513 2.153 5.809 1.00 82.06 91 LEU A C 1
ATOM 760 O O . LEU A 1 91 ? -24.708 1.734 4.984 1.00 82.06 91 LEU A O 1
ATOM 764 N N . THR A 1 92 ? -26.245 3.248 5.596 1.00 81.06 92 THR A N 1
ATOM 765 C CA . THR A 1 92 ? -26.184 4.046 4.364 1.00 81.06 92 THR A CA 1
ATOM 766 C C . THR A 1 92 ? -24.793 4.634 4.136 1.00 81.06 92 THR A C 1
ATOM 768 O O . THR A 1 92 ? -24.271 4.564 3.026 1.00 81.06 92 THR A O 1
ATOM 771 N N . VAL A 1 93 ? -24.144 5.170 5.175 1.00 84.31 93 VAL A N 1
ATOM 772 C CA . VAL A 1 93 ? -22.768 5.687 5.072 1.00 84.31 93 VAL A CA 1
ATOM 773 C C . VAL A 1 93 ? -21.779 4.562 4.749 1.00 84.31 93 VAL A C 1
ATOM 775 O O . VAL A 1 93 ? -20.929 4.732 3.875 1.00 84.31 93 VAL A O 1
ATOM 778 N N . CYS A 1 94 ? -21.908 3.398 5.390 1.00 81.25 94 CYS A N 1
ATOM 779 C CA . CYS A 1 94 ? -21.081 2.225 5.099 1.00 81.25 94 CYS A CA 1
ATOM 780 C C . CYS A 1 94 ? -21.288 1.707 3.669 1.00 81.25 94 CYS A C 1
ATOM 782 O O . CYS A 1 94 ? -20.308 1.424 2.982 1.00 81.25 94 CYS A O 1
ATOM 784 N N . LEU A 1 95 ? -22.537 1.625 3.203 1.00 85.75 95 LEU A N 1
ATOM 785 C CA . LEU A 1 95 ? -22.877 1.213 1.840 1.00 85.75 95 LEU A CA 1
ATOM 786 C C . LEU A 1 95 ? -22.310 2.187 0.808 1.00 85.75 95 LEU A C 1
ATOM 788 O O . LEU A 1 95 ? -21.657 1.752 -0.133 1.00 85.75 95 LEU A O 1
ATOM 792 N N . ASN A 1 96 ? -22.464 3.495 1.015 1.00 81.25 96 ASN A N 1
ATOM 793 C CA . ASN A 1 96 ? -21.903 4.501 0.113 1.00 81.25 96 ASN A CA 1
ATOM 794 C C . ASN A 1 96 ? -20.371 4.457 0.085 1.00 81.25 96 ASN A C 1
ATOM 796 O O . ASN A 1 96 ? -19.769 4.556 -0.984 1.00 81.25 96 ASN A O 1
ATOM 800 N N . LYS A 1 97 ? -19.728 4.234 1.239 1.00 82.19 97 LYS A N 1
ATOM 801 C CA . LYS A 1 97 ? -18.277 4.022 1.309 1.00 82.19 97 LYS A CA 1
ATOM 802 C C . LYS A 1 97 ? -17.861 2.772 0.530 1.00 82.19 97 LYS A C 1
ATOM 804 O O . LYS A 1 97 ? -16.882 2.822 -0.209 1.00 82.19 97 LYS A O 1
ATOM 809 N N . PHE A 1 98 ? -18.602 1.672 0.658 1.00 84.56 98 PHE A N 1
ATOM 810 C CA . PHE A 1 98 ? -18.341 0.443 -0.091 1.00 84.56 98 PHE A CA 1
ATOM 811 C C . PHE A 1 98 ? -18.519 0.644 -1.601 1.00 84.56 98 PHE A C 1
ATOM 813 O O . PHE A 1 98 ? -17.638 0.270 -2.370 1.00 84.56 98 PHE A O 1
ATOM 820 N N . ILE A 1 99 ? -19.600 1.304 -2.024 1.00 84.44 99 ILE A N 1
ATOM 821 C CA . ILE A 1 99 ? -19.859 1.640 -3.432 1.00 84.44 99 ILE A CA 1
ATOM 822 C C . ILE A 1 99 ? -18.709 2.473 -4.005 1.00 84.44 99 ILE A C 1
ATOM 824 O O . ILE A 1 99 ? -18.176 2.125 -5.056 1.00 84.44 99 ILE A O 1
ATOM 828 N N . PHE A 1 100 ? -18.269 3.513 -3.291 1.00 85.12 100 PHE A N 1
ATOM 829 C CA . PHE A 1 100 ? -17.134 4.337 -3.710 1.00 85.12 100 PHE A CA 1
ATOM 830 C C . PHE A 1 100 ? -15.842 3.515 -3.858 1.00 85.12 100 PHE A C 1
ATOM 832 O O . PHE A 1 100 ? -15.102 3.677 -4.829 1.00 85.12 100 PHE A O 1
ATOM 839 N N . ILE A 1 101 ? -15.577 2.591 -2.925 1.00 74.62 101 ILE A N 1
ATOM 840 C CA . ILE A 1 101 ? -14.412 1.696 -2.992 1.00 74.62 101 ILE A CA 1
ATOM 841 C C . ILE A 1 101 ? -14.474 0.815 -4.240 1.00 74.62 101 ILE A C 1
ATOM 843 O O . ILE A 1 101 ? -13.483 0.723 -4.966 1.00 74.62 101 ILE A O 1
ATOM 847 N N . VAL A 1 102 ? -15.623 0.187 -4.494 1.00 83.81 102 VAL A N 1
ATOM 848 C CA . VAL A 1 102 ? -15.817 -0.702 -5.646 1.00 83.81 102 VAL A CA 1
ATOM 849 C C . VAL A 1 102 ? -15.677 0.071 -6.958 1.00 83.81 102 VAL A C 1
ATOM 851 O O . VAL A 1 102 ? -14.992 -0.393 -7.867 1.00 83.81 102 VAL A O 1
ATOM 854 N N . GLN A 1 103 ? -16.242 1.278 -7.045 1.00 83.12 103 GLN A N 1
ATOM 855 C CA . GLN A 1 103 ? -16.108 2.145 -8.221 1.00 83.12 103 GLN A CA 1
ATOM 856 C C . GLN A 1 103 ? -14.649 2.526 -8.494 1.00 83.12 103 GLN A C 1
ATOM 858 O O . GLN A 1 103 ? -14.202 2.494 -9.641 1.00 83.12 103 GLN A O 1
ATOM 863 N N . ASN A 1 104 ? -13.881 2.840 -7.449 1.00 74.94 104 ASN A N 1
ATOM 864 C CA . ASN A 1 104 ? -12.473 3.181 -7.611 1.00 74.94 104 ASN A CA 1
ATOM 865 C C . ASN A 1 104 ? -11.627 1.960 -8.029 1.00 74.94 104 ASN A C 1
ATOM 867 O O . ASN A 1 104 ? -10.749 2.081 -8.881 1.00 74.94 104 ASN A O 1
ATOM 871 N N . GLU A 1 105 ? -11.911 0.764 -7.493 1.00 79.56 105 GLU A N 1
ATOM 872 C CA . GLU A 1 105 ? -11.248 -0.469 -7.949 1.00 79.56 105 GLU A CA 1
ATOM 873 C C . GLU A 1 105 ? -11.550 -0.802 -9.406 1.00 79.56 105 GLU A C 1
ATOM 875 O O . GLU A 1 105 ? -10.644 -1.230 -10.125 1.00 79.56 105 GLU A O 1
ATOM 880 N N . LEU A 1 106 ? -12.797 -0.599 -9.836 1.00 84.88 106 LEU A N 1
ATOM 881 C CA . LEU A 1 106 ? -13.202 -0.816 -11.219 1.00 84.88 106 LEU A CA 1
ATOM 882 C C . LEU A 1 106 ? -12.433 0.122 -12.160 1.00 84.88 106 LEU A C 1
ATOM 884 O O . LEU A 1 106 ? -11.801 -0.352 -13.100 1.00 84.88 106 LEU A O 1
ATOM 888 N N . SER A 1 107 ? -12.376 1.418 -11.838 1.00 83.00 107 SER A N 1
ATOM 889 C CA . SER A 1 107 ? -11.618 2.423 -12.603 1.00 83.00 107 SER A CA 1
ATOM 890 C C . SER A 1 107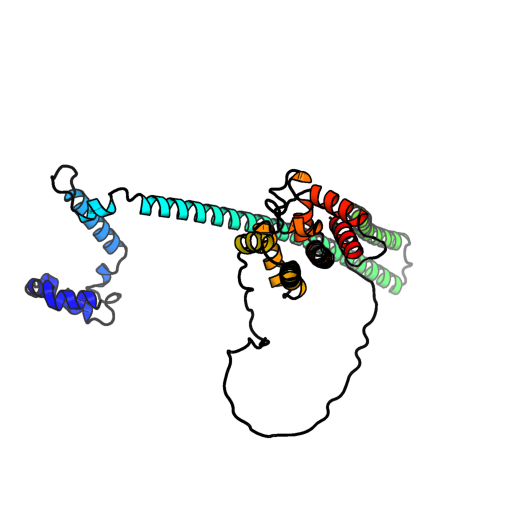 ? -10.124 2.082 -12.710 1.00 83.00 107 SER A C 1
ATOM 892 O O . SER A 1 107 ? -9.528 2.136 -13.789 1.00 83.00 107 SER A O 1
ATOM 894 N N . ASP A 1 108 ? -9.497 1.659 -11.609 1.00 74.75 108 ASP A N 1
ATOM 895 C CA . ASP A 1 108 ? -8.095 1.227 -11.616 1.00 74.75 108 ASP A CA 1
ATOM 896 C C . ASP A 1 108 ? -7.882 -0.059 -12.434 1.00 74.75 108 ASP A C 1
ATOM 898 O O . ASP A 1 108 ? -6.873 -0.202 -13.134 1.00 74.75 108 ASP A O 1
ATOM 902 N N . ALA A 1 109 ? -8.815 -1.012 -12.362 1.00 73.88 109 ALA A N 1
ATOM 903 C CA . ALA A 1 109 ? -8.759 -2.240 -13.149 1.00 73.88 109 ALA A CA 1
ATOM 904 C C . ALA A 1 109 ? -8.905 -1.961 -14.653 1.00 73.88 109 ALA A C 1
ATOM 906 O O . ALA A 1 109 ? -8.127 -2.503 -15.442 1.00 73.88 109 ALA A O 1
ATOM 907 N N . GLU A 1 110 ? -9.814 -1.068 -15.044 1.00 83.06 110 GLU A N 1
ATOM 908 C CA . GLU A 1 110 ? -10.007 -0.627 -16.430 1.00 83.06 110 GLU A CA 1
ATOM 909 C C . GLU A 1 110 ? -8.757 0.065 -16.991 1.00 83.06 110 GLU A C 1
ATOM 911 O O . GLU A 1 110 ? -8.313 -0.236 -18.104 1.00 83.06 110 GLU A O 1
ATOM 916 N N . LYS A 1 111 ? -8.104 0.934 -16.208 1.00 76.62 111 LYS A N 1
ATOM 917 C CA . LYS A 1 111 ? -6.831 1.563 -16.607 1.00 76.62 111 LYS A CA 1
ATOM 918 C C . LYS A 1 111 ? -5.731 0.529 -16.865 1.00 76.62 111 LYS A C 1
ATOM 920 O O . LYS A 1 111 ? -5.007 0.629 -17.856 1.00 76.62 111 LYS A O 1
ATOM 925 N N . ARG A 1 112 ? -5.618 -0.503 -16.021 1.00 74.94 112 ARG A N 1
ATOM 926 C CA . ARG A 1 112 ? -4.650 -1.595 -16.239 1.00 74.94 112 ARG A CA 1
ATOM 927 C C . ARG A 1 112 ? -4.981 -2.417 -17.482 1.00 74.94 112 ARG A C 1
ATOM 929 O O . ARG A 1 112 ? -4.080 -2.735 -18.257 1.00 74.94 112 ARG A O 1
ATOM 936 N N . ALA A 1 113 ? -6.255 -2.745 -17.684 1.00 77.25 113 ALA A N 1
ATOM 937 C CA . ALA A 1 113 ? -6.701 -3.500 -18.850 1.00 77.25 113 ALA A CA 1
ATOM 938 C C . ALA A 1 113 ? -6.413 -2.737 -20.153 1.00 77.25 113 ALA A C 1
ATOM 940 O O . ALA A 1 113 ? -5.806 -3.286 -21.070 1.00 77.25 113 ALA A O 1
ATOM 941 N N . THR A 1 114 ? -6.745 -1.444 -20.207 1.00 80.50 114 THR A N 1
ATOM 942 C CA . THR A 1 114 ? -6.485 -0.595 -21.382 1.00 80.50 114 THR A CA 1
ATOM 943 C C . THR A 1 114 ? -4.992 -0.432 -21.674 1.00 80.50 114 THR A C 1
ATOM 945 O O . THR A 1 114 ? -4.590 -0.432 -22.839 1.00 80.50 114 THR A O 1
ATOM 948 N N . GLN A 1 115 ? -4.140 -0.341 -20.649 1.00 73.25 115 GLN A N 1
ATOM 949 C CA . GLN A 1 115 ? -2.689 -0.293 -20.838 1.00 73.25 115 GLN A CA 1
ATOM 950 C C . GLN A 1 115 ? -2.136 -1.607 -21.409 1.00 73.25 115 GLN A C 1
ATOM 952 O O . GLN A 1 115 ? -1.363 -1.580 -22.371 1.00 73.25 115 GLN A O 1
ATOM 957 N N . SER A 1 116 ? -2.556 -2.750 -20.862 1.00 69.06 116 SER A N 1
ATOM 958 C CA . SER A 1 116 ? -2.181 -4.071 -21.381 1.00 69.06 116 SER A CA 1
ATOM 959 C C . SER A 1 116 ? -2.661 -4.270 -22.818 1.00 69.06 116 SER A C 1
ATOM 961 O O . SER A 1 116 ? -1.891 -4.740 -23.653 1.00 69.06 116 SER A O 1
ATOM 963 N N . GLN A 1 117 ? -3.878 -3.823 -23.141 1.00 79.94 117 GLN A N 1
ATOM 964 C CA . GLN A 1 117 ? -4.421 -3.886 -24.497 1.00 79.94 117 GLN A CA 1
ATOM 965 C C . GLN A 1 117 ? -3.583 -3.063 -25.480 1.00 79.94 117 GLN A C 1
ATOM 967 O O . GLN A 1 117 ? -3.212 -3.556 -26.540 1.00 79.94 117 GLN A O 1
ATOM 972 N N . LYS A 1 118 ? -3.195 -1.836 -25.108 1.00 78.25 118 LYS A N 1
ATOM 973 C CA . LYS A 1 118 ? -2.299 -1.007 -25.933 1.00 78.25 118 LYS A CA 1
ATOM 974 C C . LYS A 1 118 ? -0.953 -1.690 -26.178 1.00 78.25 118 LYS A C 1
ATOM 976 O O . LYS A 1 118 ? -0.404 -1.570 -27.272 1.00 78.25 118 LYS A O 1
ATOM 981 N N . ARG A 1 119 ? -0.406 -2.394 -25.180 1.00 76.44 119 ARG A N 1
ATOM 982 C CA . ARG A 1 119 ? 0.839 -3.163 -25.331 1.00 76.44 119 ARG A CA 1
ATOM 983 C C . ARG A 1 119 ? 0.651 -4.350 -26.272 1.00 76.44 119 ARG A C 1
ATOM 985 O O . ARG A 1 119 ? 1.506 -4.560 -27.125 1.00 76.44 119 ARG A O 1
ATOM 992 N N . LEU A 1 120 ? -0.458 -5.075 -26.148 1.00 77.44 120 LEU A N 1
ATOM 993 C CA . LEU A 1 120 ? -0.793 -6.187 -27.034 1.00 77.44 120 LEU A CA 1
ATOM 994 C C . LEU A 1 120 ? -0.926 -5.722 -28.487 1.00 77.44 120 LEU A C 1
ATOM 996 O O . LEU A 1 120 ? -0.310 -6.318 -29.360 1.00 77.44 120 LEU A O 1
ATOM 1000 N N . THR A 1 121 ? -1.643 -4.626 -28.748 1.00 78.19 121 THR A N 1
ATOM 1001 C CA . THR A 1 121 ? -1.780 -4.077 -30.106 1.00 78.19 121 THR A CA 1
ATOM 1002 C C . THR A 1 121 ? -0.432 -3.664 -30.696 1.00 78.19 121 THR A C 1
ATOM 1004 O O . THR A 1 121 ? -0.178 -3.904 -31.870 1.00 78.19 121 THR A O 1
ATOM 1007 N N . ARG A 1 122 ? 0.471 -3.088 -29.892 1.00 79.38 122 ARG A N 1
ATOM 1008 C CA . ARG A 1 122 ? 1.837 -2.769 -30.347 1.00 79.38 122 ARG A CA 1
ATOM 1009 C C . ARG A 1 122 ? 2.623 -4.023 -30.706 1.00 79.38 122 ARG A C 1
ATOM 1011 O O . ARG A 1 122 ? 3.143 -4.103 -31.807 1.00 79.38 122 ARG A O 1
ATOM 1018 N N . LEU A 1 123 ? 2.617 -5.012 -29.817 1.00 81.62 123 LEU A N 1
ATOM 1019 C CA . LEU A 1 123 ? 3.262 -6.301 -30.049 1.00 81.62 123 LEU A CA 1
ATOM 1020 C C . LEU A 1 123 ? 2.724 -6.969 -31.325 1.00 81.62 123 LEU A C 1
ATOM 1022 O O . LEU A 1 123 ? 3.492 -7.498 -32.117 1.00 81.62 123 LEU A O 1
ATOM 1026 N N . GLN A 1 124 ? 1.410 -6.909 -31.554 1.00 82.94 124 GLN A N 1
ATOM 1027 C CA . GLN A 1 124 ? 0.785 -7.406 -32.780 1.00 82.94 124 GLN A CA 1
ATOM 1028 C C . GLN A 1 124 ? 1.309 -6.682 -34.028 1.00 82.94 124 GLN A C 1
ATOM 1030 O O . GLN A 1 124 ? 1.620 -7.347 -35.011 1.00 82.94 124 GLN A O 1
ATOM 1035 N N . MET A 1 125 ? 1.453 -5.353 -33.996 1.00 82.31 125 MET A N 1
ATOM 1036 C CA . MET A 1 125 ? 2.041 -4.597 -35.113 1.00 82.31 125 MET A CA 1
ATOM 1037 C C . MET A 1 125 ? 3.510 -4.970 -35.360 1.00 82.31 125 MET A C 1
ATOM 1039 O O . MET A 1 125 ? 3.923 -5.099 -36.514 1.00 82.31 125 MET A O 1
ATOM 1043 N N . ASP A 1 126 ? 4.287 -5.191 -34.299 1.00 80.38 126 ASP A N 1
ATOM 1044 C CA . ASP A 1 126 ? 5.688 -5.608 -34.409 1.00 80.38 126 ASP A CA 1
ATOM 1045 C C . ASP A 1 126 ? 5.797 -7.007 -35.035 1.00 80.38 126 ASP A C 1
ATOM 1047 O O . ASP A 1 126 ? 6.587 -7.212 -35.957 1.00 80.38 126 ASP A O 1
ATOM 1051 N N . TYR A 1 127 ? 4.945 -7.949 -34.613 1.00 85.69 127 TYR A N 1
ATOM 1052 C CA . TYR A 1 127 ? 4.862 -9.278 -35.227 1.00 85.69 127 TYR A CA 1
ATOM 1053 C C . TYR A 1 127 ? 4.484 -9.209 -36.708 1.00 85.69 127 TYR A C 1
ATOM 1055 O O . TYR A 1 127 ? 5.116 -9.878 -37.518 1.00 85.69 127 TYR A O 1
ATOM 1063 N N . GLN A 1 128 ? 3.506 -8.380 -37.085 1.00 87.25 128 GLN A N 1
ATOM 1064 C CA . GLN A 1 128 ? 3.141 -8.186 -38.495 1.00 87.25 128 GLN A CA 1
ATOM 1065 C C . GLN A 1 128 ? 4.307 -7.612 -39.312 1.00 87.25 128 GLN A C 1
ATOM 1067 O O . GLN A 1 128 ? 4.557 -8.042 -40.437 1.00 87.25 128 GLN A O 1
ATOM 1072 N N . THR A 1 129 ? 5.074 -6.692 -38.724 1.00 86.06 129 THR A N 1
ATOM 1073 C CA . THR A 1 129 ? 6.272 -6.134 -39.364 1.00 86.06 129 THR A CA 1
ATOM 1074 C C . THR A 1 129 ? 7.343 -7.206 -39.563 1.00 86.06 129 THR A C 1
ATOM 1076 O O . THR A 1 129 ? 7.910 -7.311 -40.648 1.00 86.06 129 THR A O 1
ATOM 1079 N N . LEU A 1 130 ? 7.589 -8.047 -38.553 1.00 87.75 130 LEU A N 1
ATOM 1080 C CA . LEU A 1 130 ? 8.547 -9.150 -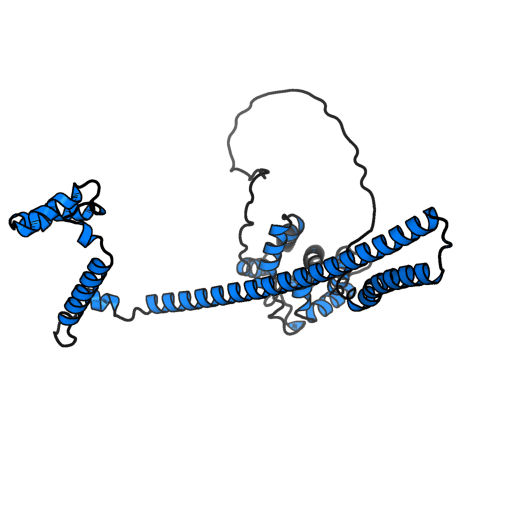38.644 1.00 87.75 130 LEU A CA 1
ATOM 1081 C C . LEU A 1 130 ? 8.133 -10.186 -39.694 1.00 87.75 130 LEU A C 1
ATOM 1083 O O . LEU A 1 130 ? 8.983 -10.655 -40.448 1.00 87.75 130 LEU A O 1
ATOM 1087 N N . ILE A 1 131 ? 6.841 -10.514 -39.773 1.00 87.50 131 ILE A N 1
ATOM 1088 C CA . ILE A 1 131 ? 6.298 -11.409 -40.801 1.00 87.50 131 ILE A CA 1
ATOM 1089 C C . ILE A 1 131 ? 6.585 -10.838 -42.194 1.00 87.50 131 ILE A C 1
ATOM 1091 O O . ILE A 1 131 ? 7.124 -11.550 -43.038 1.00 87.50 131 ILE A O 1
ATOM 1095 N N . SER A 1 132 ? 6.310 -9.547 -42.418 1.00 86.19 132 SER A N 1
ATOM 1096 C CA . SER A 1 132 ? 6.595 -8.892 -43.702 1.00 86.19 132 SER A CA 1
ATOM 1097 C C . SER A 1 132 ? 8.086 -8.897 -44.043 1.00 86.19 132 SER A C 1
ATOM 1099 O O . SER A 1 132 ? 8.440 -9.184 -45.180 1.00 86.19 132 SER A O 1
ATOM 1101 N N . VAL A 1 133 ? 8.965 -8.611 -43.079 1.00 87.44 133 VAL A N 1
ATOM 1102 C CA . VAL A 1 133 ? 10.418 -8.626 -43.314 1.00 87.44 133 VAL A CA 1
ATOM 1103 C C . VAL A 1 133 ? 10.915 -10.040 -43.615 1.00 87.44 133 VAL A C 1
ATOM 1105 O O . VAL A 1 133 ? 11.772 -10.227 -44.472 1.00 87.44 133 VAL A O 1
ATOM 1108 N N . THR A 1 134 ? 10.369 -11.045 -42.933 1.00 87.50 134 THR A N 1
ATOM 1109 C CA . THR A 1 134 ? 10.744 -12.444 -43.166 1.00 87.50 134 THR A CA 1
ATOM 1110 C C . THR A 1 134 ? 10.308 -12.903 -44.558 1.00 87.50 134 THR A C 1
ATOM 1112 O O . THR A 1 134 ? 11.073 -13.596 -45.221 1.00 87.50 134 THR A O 1
ATOM 1115 N N . ALA A 1 135 ? 9.132 -12.472 -45.030 1.00 88.56 135 ALA A N 1
ATOM 1116 C CA . ALA A 1 135 ? 8.687 -12.708 -46.403 1.00 88.56 135 ALA A CA 1
ATOM 1117 C C . ALA A 1 135 ? 9.622 -12.038 -47.426 1.00 88.56 135 ALA A C 1
ATOM 1119 O O . ALA A 1 135 ? 10.100 -12.709 -48.334 1.00 88.56 135 ALA A O 1
ATOM 1120 N N . ASP A 1 136 ? 9.982 -10.765 -47.216 1.00 85.12 136 ASP A N 1
ATOM 1121 C CA . ASP A 1 136 ? 10.913 -10.041 -48.096 1.00 85.12 136 ASP A CA 1
ATOM 1122 C C . ASP A 1 136 ? 12.295 -10.739 -48.176 1.00 85.12 136 ASP A C 1
ATOM 1124 O O . ASP A 1 136 ? 12.913 -10.804 -49.241 1.00 85.12 136 ASP A O 1
ATOM 1128 N N . ILE A 1 137 ? 12.793 -11.285 -47.056 1.00 87.00 137 ILE A N 1
ATOM 1129 C CA . ILE A 1 137 ? 14.047 -12.060 -47.014 1.00 87.00 137 ILE A CA 1
ATOM 1130 C C . ILE A 1 137 ? 13.894 -13.391 -47.755 1.00 87.00 137 ILE A C 1
ATOM 1132 O O . ILE A 1 137 ? 14.798 -13.781 -48.494 1.00 87.00 137 ILE A O 1
ATOM 1136 N N . LEU A 1 138 ? 12.773 -14.088 -47.565 1.00 88.25 138 LEU A N 1
ATOM 1137 C CA . LEU A 1 138 ? 12.498 -15.358 -48.233 1.00 88.25 138 LEU A CA 1
ATOM 1138 C C . LEU A 1 138 ? 12.469 -15.181 -49.759 1.00 88.25 138 LEU A C 1
ATOM 1140 O O . LEU A 1 138 ? 13.131 -15.937 -50.467 1.00 88.25 138 LEU A O 1
ATOM 1144 N N . ASP A 1 139 ? 11.808 -14.131 -50.247 1.00 85.06 139 ASP A N 1
ATOM 1145 C CA . ASP A 1 139 ? 11.738 -13.787 -51.672 1.00 85.06 139 ASP A CA 1
ATOM 1146 C C . ASP A 1 139 ? 13.119 -13.418 -52.247 1.00 85.06 139 ASP A C 1
ATOM 1148 O O . ASP A 1 139 ? 13.466 -13.779 -53.381 1.00 85.06 139 ASP A O 1
ATOM 1152 N N . ALA A 1 140 ? 13.945 -12.713 -51.465 1.00 83.88 140 ALA A N 1
ATOM 1153 C CA . ALA A 1 140 ? 15.315 -12.368 -51.843 1.00 83.88 140 ALA A CA 1
ATOM 1154 C C . ALA A 1 140 ? 16.225 -13.610 -51.919 1.00 83.88 140 ALA A C 1
ATOM 1156 O O . ALA A 1 140 ? 17.026 -13.749 -52.853 1.00 83.88 140 ALA A O 1
ATOM 1157 N N . LEU A 1 141 ? 16.074 -14.545 -50.976 1.00 84.00 141 LEU A N 1
ATOM 1158 C CA . LEU A 1 141 ? 16.772 -15.831 -50.985 1.00 84.00 141 LEU A CA 1
ATOM 1159 C C . LEU A 1 141 ? 16.334 -16.692 -52.172 1.00 84.00 141 LEU A C 1
ATOM 1161 O O . LEU A 1 141 ? 17.184 -17.215 -52.890 1.00 84.00 141 LEU A O 1
ATOM 1165 N N . GLU A 1 142 ? 15.030 -16.788 -52.432 1.00 86.25 142 GLU A N 1
ATOM 1166 C CA . GLU A 1 142 ? 14.488 -17.529 -53.571 1.00 86.25 142 GLU A CA 1
ATOM 1167 C C . GLU A 1 142 ? 14.985 -16.950 -54.906 1.00 86.25 142 GLU A C 1
ATOM 1169 O O . GLU A 1 142 ? 15.351 -17.689 -55.822 1.00 86.25 142 GLU A O 1
ATOM 1174 N N . SER A 1 143 ? 15.069 -15.623 -55.010 1.00 82.12 143 SER A N 1
ATOM 1175 C CA . SER A 1 143 ? 15.601 -14.938 -56.193 1.00 82.12 143 SER A CA 1
ATOM 1176 C C . SER A 1 143 ? 17.088 -15.222 -56.417 1.00 82.12 143 SER A C 1
ATOM 1178 O O . SER A 1 143 ? 17.504 -15.428 -57.560 1.00 82.12 143 SER A O 1
ATOM 1180 N N . THR A 1 144 ? 17.868 -15.302 -55.337 1.00 83.44 144 THR A N 1
ATOM 1181 C CA . THR A 1 144 ? 19.289 -15.680 -55.389 1.00 83.44 144 THR A CA 1
ATOM 1182 C C . THR A 1 144 ? 19.451 -17.142 -55.805 1.00 83.44 144 THR A C 1
ATOM 1184 O O . THR A 1 144 ? 20.294 -17.456 -56.642 1.00 83.44 144 THR A O 1
ATOM 1187 N N . LEU A 1 145 ? 18.595 -18.033 -55.293 1.00 84.31 145 LEU A N 1
ATOM 1188 C CA . LEU A 1 145 ? 18.578 -19.451 -55.662 1.00 84.31 145 LEU A CA 1
ATOM 1189 C C . LEU A 1 145 ? 18.241 -19.656 -57.151 1.00 84.31 145 LEU A C 1
ATOM 1191 O O . LEU A 1 145 ? 18.770 -20.559 -57.792 1.00 84.31 145 LEU A O 1
ATOM 1195 N N . LYS A 1 146 ? 17.393 -18.786 -57.717 1.00 86.31 146 LYS A N 1
ATOM 1196 C CA . LYS A 1 146 ? 17.045 -18.738 -59.150 1.00 86.31 146 LYS A CA 1
ATOM 1197 C C . LYS A 1 146 ? 18.112 -18.056 -60.024 1.00 86.31 146 LYS A C 1
ATOM 1199 O O . LYS A 1 146 ? 17.886 -17.887 -61.221 1.00 86.31 146 LYS A O 1
ATOM 1204 N N . GLY A 1 147 ? 19.246 -17.642 -59.453 1.00 80.38 147 GLY A N 1
ATOM 1205 C CA . GLY A 1 147 ? 20.374 -17.050 -60.180 1.00 80.38 147 GLY A CA 1
ATOM 1206 C C . GLY A 1 147 ? 20.233 -15.560 -60.518 1.00 80.38 147 GLY A C 1
ATOM 1207 O O . GLY A 1 147 ? 21.013 -15.049 -61.319 1.00 80.38 147 GLY A O 1
ATOM 1208 N N . LYS A 1 148 ? 19.263 -14.840 -59.934 1.00 77.62 148 LYS A N 1
ATOM 1209 C CA . LYS A 1 148 ? 19.157 -13.378 -60.081 1.00 77.62 148 LYS A CA 1
ATOM 1210 C C . LYS A 1 148 ? 20.093 -12.699 -59.080 1.00 77.62 148 LYS A C 1
ATOM 1212 O O . LYS A 1 148 ? 20.108 -13.068 -57.908 1.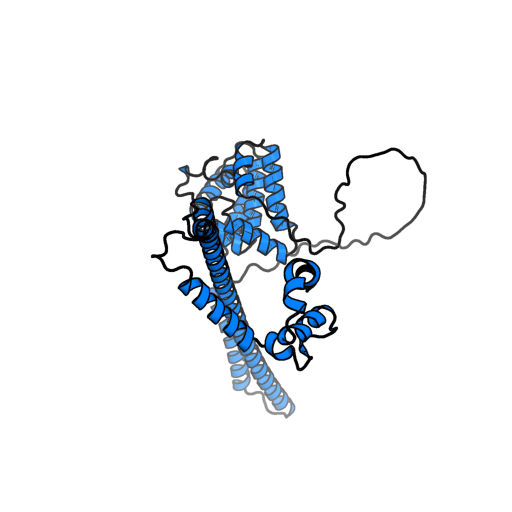00 77.62 148 LYS A O 1
ATOM 1217 N N . SER A 1 149 ? 20.864 -11.701 -59.520 1.00 72.12 149 SER A N 1
ATOM 1218 C CA . SER A 1 149 ? 21.748 -10.956 -58.618 1.00 72.12 149 SER A CA 1
ATOM 1219 C C . SER A 1 149 ? 20.934 -10.181 -57.585 1.00 72.12 149 SER A C 1
ATOM 1221 O O . SER A 1 149 ? 19.943 -9.533 -57.930 1.00 72.12 149 SER A O 1
ATOM 1223 N N . LEU A 1 150 ? 21.373 -10.223 -56.329 1.00 75.19 150 LEU A N 1
ATOM 1224 C CA . LEU A 1 150 ? 20.733 -9.506 -55.234 1.00 75.19 150 LEU A CA 1
ATOM 1225 C C . LEU A 1 150 ? 20.851 -7.993 -55.478 1.00 75.19 150 LEU A C 1
ATOM 1227 O O . LEU A 1 150 ? 21.948 -7.436 -55.422 1.00 75.19 150 LEU A O 1
ATOM 1231 N N . ASP A 1 151 ? 19.737 -7.326 -55.773 1.00 75.06 151 ASP A N 1
ATOM 1232 C CA . ASP A 1 151 ? 19.733 -5.875 -55.942 1.00 75.06 151 ASP A CA 1
ATOM 1233 C C . ASP A 1 151 ? 19.948 -5.190 -54.581 1.00 75.06 151 ASP A C 1
ATOM 1235 O O . ASP A 1 151 ? 19.242 -5.459 -53.602 1.00 75.06 151 ASP A O 1
ATOM 1239 N N . SER A 1 152 ? 20.920 -4.274 -54.521 1.00 71.94 152 SER A N 1
ATOM 1240 C CA . SER A 1 152 ? 21.267 -3.517 -53.311 1.00 71.94 152 SER A CA 1
ATOM 1241 C C . SER A 1 152 ? 20.058 -2.748 -52.759 1.00 71.94 152 SER A C 1
ATOM 1243 O O . SER A 1 152 ? 19.921 -2.579 -51.544 1.00 71.94 152 SER A O 1
ATOM 1245 N N . SER A 1 153 ? 19.115 -2.368 -53.632 1.00 76.44 153 SER A N 1
ATOM 1246 C CA . SER A 1 153 ? 17.888 -1.670 -53.240 1.00 76.44 153 SER A CA 1
ATOM 1247 C C . SER A 1 153 ? 16.955 -2.514 -52.355 1.00 76.44 153 SER A C 1
ATOM 1249 O O . SER A 1 153 ? 16.273 -1.964 -51.487 1.00 76.44 153 SER A O 1
ATOM 1251 N N . VAL A 1 154 ? 16.941 -3.844 -52.512 1.00 76.25 154 VAL A N 1
ATOM 1252 C CA . VAL A 1 154 ? 16.086 -4.757 -51.730 1.00 76.25 154 VAL A CA 1
ATOM 1253 C C . VAL A 1 154 ? 16.633 -4.912 -50.315 1.00 76.25 154 VAL A C 1
ATOM 1255 O O . VAL A 1 154 ? 15.891 -4.752 -49.346 1.00 76.25 154 VAL A O 1
ATOM 1258 N N . MET A 1 155 ? 17.948 -5.099 -50.174 1.00 76.38 155 MET A N 1
ATOM 1259 C CA . MET A 1 155 ? 18.596 -5.164 -48.859 1.00 76.38 155 MET A CA 1
ATOM 1260 C C . MET A 1 155 ? 18.504 -3.838 -48.104 1.00 76.38 155 MET A C 1
ATOM 1262 O O . MET A 1 155 ? 18.265 -3.845 -46.899 1.00 76.38 155 MET A O 1
ATOM 1266 N N . GLN A 1 156 ? 18.602 -2.695 -48.790 1.00 78.25 156 GLN A N 1
ATOM 1267 C CA . GLN A 1 156 ? 18.377 -1.395 -48.152 1.00 78.25 156 GLN A CA 1
ATOM 1268 C C . GLN A 1 156 ? 16.922 -1.201 -47.697 1.00 78.25 156 GLN A C 1
ATOM 1270 O O . GLN A 1 156 ? 16.688 -0.624 -46.633 1.00 78.25 156 GLN A O 1
ATOM 1275 N N . LYS A 1 157 ? 15.930 -1.711 -48.439 1.00 79.88 157 LYS A N 1
ATOM 1276 C CA . LYS A 1 157 ? 14.511 -1.692 -48.029 1.00 79.88 157 LYS A CA 1
ATOM 1277 C C . LYS A 1 157 ? 14.242 -2.597 -46.824 1.00 79.88 157 LYS A C 1
ATOM 1279 O O . LYS A 1 157 ? 13.560 -2.177 -45.893 1.00 79.88 157 LYS A O 1
ATOM 1284 N N . ILE A 1 158 ? 14.821 -3.796 -46.802 1.00 80.31 158 ILE A N 1
ATOM 1285 C CA . ILE A 1 158 ? 14.734 -4.734 -45.672 1.00 80.31 158 ILE A CA 1
ATOM 1286 C C . ILE A 1 158 ? 15.403 -4.129 -44.432 1.00 80.31 158 ILE A C 1
ATOM 1288 O O . ILE A 1 158 ? 14.789 -4.052 -43.366 1.00 80.31 158 ILE A O 1
ATOM 1292 N N . TYR A 1 159 ? 16.629 -3.622 -44.584 1.00 78.81 159 TYR A N 1
ATOM 1293 C CA . TYR A 1 159 ? 17.390 -2.997 -43.505 1.00 78.81 159 TYR A CA 1
ATOM 1294 C C . TYR A 1 159 ? 16.679 -1.759 -42.959 1.00 78.81 159 TYR A C 1
ATOM 1296 O O . TYR A 1 159 ? 16.519 -1.624 -41.751 1.00 78.81 159 TYR A O 1
ATOM 1304 N N . SER A 1 160 ? 16.173 -0.878 -43.827 1.00 77.44 160 SER A N 1
ATOM 1305 C CA . SER A 1 160 ? 15.418 0.293 -43.381 1.00 77.44 160 SER A CA 1
ATOM 1306 C C . SER A 1 160 ? 14.136 -0.106 -42.649 1.00 77.44 160 SER A C 1
ATOM 1308 O O . SER A 1 160 ? 13.908 0.419 -41.567 1.00 77.44 160 SER A O 1
ATOM 1310 N N . ARG A 1 161 ? 13.335 -1.066 -43.123 1.00 77.62 161 ARG A N 1
ATOM 1311 C CA . ARG A 1 161 ? 12.127 -1.519 -42.398 1.00 77.62 161 ARG A CA 1
ATOM 1312 C C . ARG A 1 161 ? 12.448 -2.133 -41.033 1.00 77.62 161 ARG A C 1
ATOM 1314 O O . ARG A 1 161 ? 11.785 -1.802 -40.050 1.00 77.62 161 ARG A O 1
ATOM 1321 N N . LEU A 1 162 ? 13.493 -2.957 -40.951 1.00 77.44 162 LEU A N 1
ATOM 1322 C CA . LEU A 1 162 ? 13.945 -3.578 -39.704 1.00 77.44 162 LEU A CA 1
ATOM 1323 C C . LEU A 1 162 ? 14.488 -2.534 -38.711 1.00 77.44 162 LEU A C 1
ATOM 1325 O O . LEU A 1 162 ? 14.154 -2.555 -37.527 1.00 77.44 162 LEU A O 1
ATOM 1329 N N . VAL A 1 163 ? 15.274 -1.573 -39.199 1.00 75.25 163 VAL A N 1
ATOM 1330 C CA . VAL A 1 163 ? 15.847 -0.493 -38.387 1.00 75.25 163 VAL A CA 1
ATOM 1331 C C . VAL A 1 163 ? 14.787 0.522 -37.974 1.00 75.25 163 VAL A C 1
ATOM 1333 O O . VAL A 1 163 ? 14.836 1.008 -36.855 1.00 75.25 163 VAL A O 1
ATOM 1336 N N . HIS A 1 164 ? 13.788 0.829 -38.804 1.00 69.94 164 HIS A N 1
ATOM 1337 C CA . HIS A 1 164 ? 12.675 1.703 -38.410 1.00 69.94 164 HIS A CA 1
ATOM 1338 C C . HIS A 1 164 ? 11.733 1.007 -37.414 1.00 69.94 164 HIS A C 1
ATOM 1340 O O . HIS A 1 164 ? 11.232 1.654 -36.493 1.00 69.94 164 HIS A O 1
ATOM 1346 N N . SER A 1 165 ? 11.551 -0.312 -37.530 1.00 67.56 165 SER A N 1
ATOM 1347 C CA . SER A 1 165 ? 10.912 -1.146 -36.505 1.00 67.56 165 SER A CA 1
ATOM 1348 C C . SER A 1 165 ? 11.677 -1.074 -35.175 1.00 67.56 165 SER A C 1
ATOM 1350 O O . SER A 1 165 ? 11.088 -0.738 -34.148 1.00 67.56 165 SER A O 1
ATOM 1352 N N . GLN A 1 166 ? 13.000 -1.264 -35.193 1.00 62.78 166 GLN A N 1
ATOM 1353 C CA . GLN A 1 166 ? 13.842 -1.163 -33.998 1.00 62.78 166 GLN A CA 1
ATOM 1354 C C . GLN A 1 166 ? 13.987 0.264 -33.463 1.00 62.78 166 GLN A C 1
ATOM 1356 O O . GLN A 1 166 ? 14.058 0.443 -32.258 1.00 62.78 166 GLN A O 1
ATOM 1361 N N . ASN A 1 167 ? 13.996 1.302 -34.294 1.00 55.06 167 ASN A N 1
ATOM 1362 C CA . ASN A 1 167 ? 14.120 2.690 -33.842 1.00 55.06 167 ASN A CA 1
ATOM 1363 C C . ASN A 1 167 ? 12.822 3.209 -33.230 1.00 55.06 167 ASN A C 1
ATOM 1365 O O . ASN A 1 167 ? 12.872 4.020 -32.309 1.00 55.06 167 ASN A O 1
ATOM 1369 N N . ASN A 1 168 ? 11.667 2.680 -33.634 1.00 54.72 168 ASN A N 1
ATOM 1370 C CA . ASN A 1 168 ? 10.432 2.865 -32.877 1.00 54.72 168 ASN A CA 1
ATOM 1371 C C . ASN A 1 168 ? 10.479 2.172 -31.505 1.00 54.72 168 ASN A C 1
ATOM 1373 O O . ASN A 1 168 ? 9.789 2.619 -30.590 1.00 54.72 168 ASN A O 1
ATOM 1377 N N . VAL A 1 169 ? 11.320 1.146 -31.332 1.00 53.53 169 VAL A N 1
ATOM 1378 C CA . VAL A 1 169 ? 11.648 0.547 -30.029 1.00 53.53 169 VAL A CA 1
ATOM 1379 C C . VAL A 1 169 ? 12.706 1.386 -29.294 1.00 53.53 169 VAL A C 1
ATOM 1381 O O . VAL A 1 169 ? 12.493 1.696 -28.133 1.00 53.53 169 VAL A O 1
ATOM 1384 N N . SER A 1 170 ? 13.770 1.869 -29.946 1.00 43.97 170 SER A N 1
ATOM 1385 C CA . SER A 1 170 ? 14.926 2.549 -29.326 1.00 43.97 170 SER A CA 1
ATOM 1386 C C . SER A 1 170 ? 14.725 4.046 -29.030 1.00 43.97 170 SER A C 1
ATOM 1388 O O . SER A 1 170 ? 15.156 4.534 -27.988 1.00 43.97 170 SER A O 1
ATOM 1390 N N . LEU A 1 171 ? 13.989 4.790 -29.862 1.00 41.31 171 LEU A N 1
ATOM 1391 C CA . LEU A 1 171 ? 13.546 6.156 -29.528 1.00 41.31 171 LEU A CA 1
ATOM 1392 C C . LEU A 1 171 ? 12.418 6.138 -28.483 1.00 41.31 171 LEU A C 1
ATOM 1394 O O . LEU A 1 171 ? 12.229 7.102 -27.740 1.00 41.31 171 LEU A O 1
ATOM 1398 N N . ARG A 1 172 ? 11.709 5.009 -28.345 1.00 43.69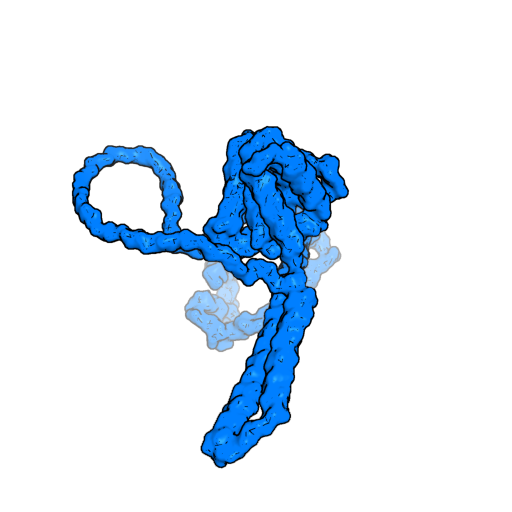 172 ARG A N 1
ATOM 1399 C CA . ARG A 1 172 ? 10.809 4.753 -27.212 1.00 43.69 172 ARG A CA 1
ATOM 1400 C C . ARG A 1 172 ? 11.502 4.108 -26.025 1.00 43.69 172 ARG A C 1
ATOM 1402 O O . ARG A 1 172 ? 10.965 4.203 -24.939 1.00 43.69 172 ARG A O 1
ATOM 1409 N N . VAL A 1 173 ? 12.704 3.568 -26.150 1.00 41.06 173 VAL A N 1
ATOM 1410 C CA . VAL A 1 173 ? 13.527 3.251 -24.984 1.00 41.06 173 VAL A CA 1
ATOM 1411 C C . VAL A 1 173 ? 13.822 4.562 -24.245 1.00 41.06 173 VAL A C 1
ATOM 1413 O O . VAL A 1 173 ? 13.645 4.612 -23.044 1.00 41.06 173 VAL A O 1
ATOM 1416 N N . ASN A 1 174 ? 14.046 5.699 -24.906 1.00 37.12 174 ASN A N 1
ATOM 1417 C CA . ASN A 1 174 ? 14.253 6.956 -24.163 1.00 37.12 174 ASN A CA 1
ATOM 1418 C C . ASN A 1 174 ? 12.970 7.720 -23.776 1.00 37.12 174 ASN A C 1
ATOM 1420 O O . ASN A 1 174 ? 12.977 8.420 -22.767 1.00 37.12 174 ASN A O 1
ATOM 1424 N N . HIS A 1 175 ? 11.845 7.534 -24.481 1.00 38.22 175 HIS A N 1
ATOM 1425 C CA . HIS A 1 175 ? 10.556 8.152 -24.104 1.00 38.22 175 HIS A CA 1
ATOM 1426 C C . HIS A 1 175 ? 9.530 7.213 -23.434 1.00 38.22 175 HIS A C 1
ATOM 1428 O O . HIS A 1 175 ? 8.468 7.661 -23.011 1.00 38.22 175 HIS A O 1
ATOM 1434 N N . GLN A 1 176 ? 9.832 5.920 -23.303 1.00 41.06 176 GLN A N 1
ATOM 1435 C CA . GLN A 1 176 ? 9.051 4.907 -22.574 1.00 41.06 176 GLN A CA 1
ATOM 1436 C C . GLN A 1 176 ? 9.898 4.114 -21.554 1.00 41.06 176 GLN A C 1
ATOM 1438 O O . GLN A 1 176 ? 9.304 3.583 -20.615 1.00 41.06 176 GLN A O 1
ATOM 1443 N N . ASN A 1 177 ? 11.246 4.123 -21.589 1.00 33.03 177 ASN A N 1
ATOM 1444 C CA . ASN A 1 177 ? 12.054 3.637 -20.445 1.00 33.03 177 ASN A CA 1
ATOM 1445 C C . ASN A 1 177 ? 12.233 4.671 -19.331 1.00 33.03 177 ASN A C 1
ATOM 1447 O O . ASN A 1 177 ? 12.938 4.388 -18.366 1.00 33.03 177 ASN A O 1
ATOM 1451 N N . SER A 1 178 ? 11.533 5.809 -19.373 1.00 38.81 178 SER A N 1
ATOM 1452 C CA . SER A 1 178 ? 11.254 6.526 -18.124 1.00 38.81 178 SER A CA 1
ATOM 1453 C C . SER A 1 178 ? 10.189 5.812 -17.274 1.00 38.81 178 SER A C 1
ATOM 1455 O O . SER A 1 178 ? 9.911 6.297 -16.189 1.00 38.81 178 SER A O 1
ATOM 1457 N N . GLN A 1 179 ? 9.580 4.712 -17.756 1.00 39.72 179 GLN A N 1
ATOM 1458 C CA . GLN A 1 179 ? 8.593 3.911 -17.008 1.00 39.72 179 GLN A CA 1
ATOM 1459 C C . GLN A 1 179 ? 8.760 2.385 -17.131 1.00 39.72 179 GLN A C 1
ATOM 1461 O O . GLN A 1 179 ? 8.042 1.628 -16.479 1.00 39.72 179 GLN A O 1
ATOM 1466 N N . PHE A 1 180 ? 9.706 1.890 -17.930 1.00 37.06 180 PHE A N 1
ATOM 1467 C CA . PHE A 1 180 ? 9.923 0.455 -18.121 1.00 37.06 180 PHE A CA 1
ATOM 1468 C C . PHE A 1 180 ? 11.419 0.146 -18.246 1.00 37.06 180 PHE A C 1
ATOM 1470 O O . PHE A 1 180 ? 11.916 0.019 -19.349 1.00 37.06 180 PHE A O 1
ATOM 1477 N N . ASN A 1 181 ? 12.143 0.068 -17.121 1.00 29.75 181 ASN A N 1
ATOM 1478 C CA . ASN A 1 181 ? 13.389 -0.706 -16.969 1.00 29.75 181 ASN A CA 1
ATOM 1479 C C . ASN A 1 181 ? 13.825 -0.755 -15.489 1.00 29.75 181 ASN A C 1
ATOM 1481 O O . ASN A 1 181 ? 14.600 0.076 -15.033 1.00 29.75 181 ASN A O 1
ATOM 1485 N N . LYS A 1 182 ? 13.357 -1.758 -14.734 1.00 35.56 182 LYS A N 1
ATOM 1486 C CA . LYS A 1 182 ? 14.167 -2.462 -13.712 1.00 35.56 182 LYS A CA 1
ATOM 1487 C C . LYS A 1 182 ? 13.700 -3.911 -13.590 1.00 35.56 182 LYS A C 1
ATOM 1489 O O . LYS A 1 182 ? 13.109 -4.352 -12.609 1.00 35.56 182 LYS A O 1
ATOM 1494 N N . THR A 1 183 ? 13.959 -4.646 -14.653 1.00 31.34 183 THR A N 1
ATOM 1495 C CA . THR A 1 183 ? 14.252 -6.083 -14.665 1.00 31.34 183 THR A CA 1
ATOM 1496 C C . THR A 1 183 ? 15.098 -6.202 -15.935 1.00 31.34 183 THR A C 1
ATOM 1498 O O . THR A 1 183 ? 14.618 -5.848 -17.002 1.00 31.34 183 THR A O 1
ATOM 1501 N N . SER A 1 184 ? 16.410 -6.426 -15.880 1.00 32.41 184 SER A N 1
ATOM 1502 C CA . SER A 1 184 ? 17.037 -7.609 -15.293 1.00 32.41 184 SER A CA 1
ATOM 1503 C C . SER A 1 184 ? 18.555 -7.440 -15.077 1.00 32.41 184 SER A C 1
ATOM 1505 O O . SER A 1 184 ? 19.162 -6.499 -15.580 1.00 32.41 184 SER A O 1
ATOM 1507 N N . ASN A 1 185 ? 19.121 -8.452 -14.406 1.00 28.50 185 ASN A N 1
ATOM 1508 C CA . ASN A 1 185 ? 20.513 -8.921 -14.424 1.00 28.50 185 ASN A CA 1
ATOM 1509 C C . ASN A 1 185 ? 21.502 -8.265 -13.450 1.00 28.50 185 ASN A C 1
ATOM 1511 O O . ASN A 1 185 ? 22.263 -7.380 -13.809 1.00 28.50 185 ASN A O 1
ATOM 1515 N N . ASN A 1 186 ? 21.578 -8.844 -12.248 1.00 26.62 186 ASN A N 1
ATOM 1516 C CA . ASN A 1 186 ? 22.875 -9.257 -11.715 1.00 26.62 186 ASN A CA 1
ATOM 1517 C C . ASN A 1 186 ? 22.798 -10.748 -11.380 1.00 26.62 186 ASN A C 1
ATOM 1519 O O . ASN A 1 186 ? 22.144 -11.165 -10.425 1.00 26.62 186 ASN A O 1
ATOM 1523 N N . THR A 1 187 ? 23.440 -11.532 -12.239 1.00 30.19 187 THR A N 1
ATOM 1524 C CA . THR A 1 187 ? 23.823 -12.921 -12.020 1.00 30.19 187 THR A CA 1
ATOM 1525 C C . THR A 1 187 ? 24.851 -12.960 -10.895 1.00 30.19 187 THR A C 1
ATOM 1527 O O . THR A 1 187 ? 25.955 -12.464 -11.075 1.00 30.19 187 THR A O 1
ATOM 1530 N N . PHE A 1 188 ? 24.507 -13.571 -9.765 1.00 27.92 188 PHE A N 1
ATOM 1531 C CA . PHE A 1 188 ? 25.473 -14.239 -8.895 1.00 27.92 188 PHE A CA 1
ATOM 1532 C C . PHE A 1 188 ? 24.843 -15.550 -8.431 1.00 27.92 188 PHE A C 1
ATOM 1534 O O . PHE A 1 188 ? 23.697 -15.580 -7.982 1.00 27.92 188 PHE A O 1
ATOM 1541 N N . GLY A 1 189 ? 25.571 -16.632 -8.698 1.00 25.17 189 GLY A N 1
ATOM 1542 C CA . GLY A 1 189 ? 25.086 -18.002 -8.675 1.00 25.17 189 GLY A CA 1
ATOM 1543 C C . GLY A 1 189 ? 24.713 -18.515 -7.292 1.00 25.17 189 GLY A C 1
ATOM 1544 O O . GLY A 1 189 ? 25.194 -18.046 -6.264 1.00 25.17 189 GLY A O 1
ATOM 1545 N N . CYS A 1 190 ? 23.874 -19.541 -7.290 1.00 27.02 190 CYS A N 1
ATOM 1546 C CA . CYS A 1 190 ? 23.806 -20.467 -6.179 1.00 27.02 190 CYS A CA 1
ATOM 1547 C C . CYS A 1 190 ? 23.770 -21.871 -6.770 1.00 27.02 190 CYS A C 1
ATOM 1549 O O . CYS A 1 190 ? 22.805 -22.267 -7.421 1.00 27.02 190 CYS A O 1
ATOM 1551 N N . GLU A 1 191 ? 24.902 -22.546 -6.610 1.00 23.94 191 GLU A N 1
ATOM 1552 C CA . GLU A 1 191 ? 25.130 -23.943 -6.930 1.00 23.94 191 GLU A CA 1
ATOM 1553 C C . GLU A 1 191 ? 24.077 -24.813 -6.240 1.00 23.94 191 GLU A C 1
ATOM 1555 O O . GLU A 1 191 ? 23.938 -24.816 -5.016 1.00 23.94 191 GLU A O 1
ATOM 1560 N N . THR A 1 192 ? 23.351 -25.591 -7.030 1.00 26.98 192 THR A N 1
ATOM 1561 C CA . THR A 1 192 ? 22.640 -26.770 -6.549 1.00 26.98 192 THR A CA 1
ATOM 1562 C C . THR A 1 192 ? 23.674 -27.844 -6.235 1.00 26.98 192 THR A C 1
ATOM 1564 O O . THR A 1 192 ? 24.165 -28.511 -7.144 1.00 26.98 192 THR A O 1
ATOM 1567 N N . LYS A 1 193 ? 24.015 -28.016 -4.955 1.00 29.64 193 LYS A N 1
ATOM 1568 C CA . LYS A 1 193 ? 24.596 -29.273 -4.476 1.00 29.64 193 LYS A CA 1
ATOM 1569 C C . LYS A 1 193 ? 23.478 -30.167 -3.965 1.00 29.64 193 LYS A C 1
ATOM 1571 O O . LYS A 1 193 ? 22.851 -29.888 -2.946 1.00 29.64 193 LYS A O 1
ATOM 1576 N N . GLU A 1 194 ? 23.249 -31.225 -4.731 1.00 28.16 194 GLU A N 1
ATOM 1577 C CA . GLU A 1 194 ? 22.631 -32.467 -4.292 1.00 28.16 194 GLU A CA 1
ATOM 1578 C C . GLU A 1 194 ? 23.283 -32.936 -2.986 1.00 28.16 194 GLU A C 1
ATOM 1580 O O . GLU A 1 194 ? 24.509 -33.034 -2.910 1.00 28.16 194 GLU A O 1
ATOM 1585 N N . ILE A 1 195 ? 22.476 -33.259 -1.973 1.00 26.27 195 ILE A N 1
ATOM 1586 C CA . ILE A 1 195 ? 22.886 -34.189 -0.920 1.00 26.27 195 ILE A CA 1
ATOM 1587 C C . ILE A 1 195 ? 21.781 -35.234 -0.745 1.00 26.27 195 ILE A C 1
ATOM 1589 O O . ILE A 1 195 ? 20.672 -34.958 -0.295 1.00 26.27 195 ILE A O 1
ATOM 1593 N N . LEU A 1 196 ? 22.179 -36.412 -1.211 1.00 23.89 196 LEU A N 1
ATOM 1594 C CA . LEU A 1 196 ? 21.741 -37.790 -1.043 1.00 23.89 196 LEU A CA 1
ATOM 1595 C C . LEU A 1 196 ? 20.942 -38.164 0.224 1.00 23.89 196 LEU A C 1
ATOM 1597 O O . LEU A 1 196 ? 21.195 -37.685 1.326 1.00 23.89 196 LEU A O 1
ATOM 1601 N N . PHE A 1 197 ? 20.050 -39.137 0.016 1.00 28.56 197 PHE A N 1
ATOM 1602 C CA . PHE A 1 197 ? 19.368 -39.982 1.002 1.00 28.56 197 PHE A CA 1
ATOM 1603 C C . PHE A 1 197 ? 20.317 -40.896 1.816 1.00 28.56 197 PHE A C 1
ATOM 1605 O O . PHE A 1 197 ? 21.363 -41.303 1.314 1.00 28.56 197 PHE A O 1
ATOM 1612 N N . GLY A 1 198 ? 19.856 -41.294 3.014 1.00 23.56 198 GLY A N 1
ATOM 1613 C CA . GLY A 1 198 ? 20.300 -42.440 3.842 1.00 23.56 198 GLY A CA 1
ATOM 1614 C C . GLY A 1 198 ? 19.794 -42.272 5.290 1.00 23.56 198 GLY A C 1
ATOM 1615 O O . GLY A 1 198 ? 20.164 -41.292 5.926 1.00 23.56 198 GLY A O 1
ATOM 1616 N N . GLU A 1 199 ? 18.711 -42.946 5.721 1.00 23.20 199 GLU A N 1
ATOM 1617 C CA . GLU A 1 199 ? 18.671 -44.224 6.498 1.00 23.20 199 GLU A CA 1
ATOM 1618 C C . GLU A 1 199 ? 19.344 -44.112 7.897 1.00 23.20 199 GLU A C 1
ATOM 1620 O O . GLU A 1 199 ? 20.448 -43.600 7.982 1.00 23.20 199 GLU A O 1
ATOM 1625 N N . GLU A 1 200 ? 18.809 -44.514 9.068 1.00 24.05 200 GLU A N 1
ATOM 1626 C CA . GLU A 1 200 ? 17.776 -45.493 9.466 1.00 24.05 200 GLU A CA 1
ATOM 1627 C C . GLU A 1 200 ? 17.396 -45.356 10.993 1.00 24.05 200 GLU A C 1
ATOM 1629 O O . GLU A 1 200 ? 18.283 -45.138 11.813 1.00 24.05 200 GLU A O 1
ATOM 1634 N N . LYS A 1 201 ? 16.107 -45.602 11.353 1.00 29.55 201 LYS A N 1
ATOM 1635 C CA . LYS A 1 201 ? 15.547 -46.409 12.505 1.00 29.55 201 LYS A CA 1
ATOM 1636 C C . LYS A 1 201 ? 15.667 -45.976 14.020 1.00 29.55 201 LYS A C 1
ATOM 1638 O O . LYS A 1 201 ? 16.263 -44.947 14.299 1.00 29.55 201 LYS A O 1
ATOM 1643 N N . PRO A 1 202 ? 14.982 -46.639 15.012 1.00 31.44 202 PRO A N 1
ATOM 1644 C CA . PRO A 1 202 ? 13.598 -46.331 15.443 1.00 31.44 202 PRO A CA 1
ATOM 1645 C C . PRO A 1 202 ? 13.357 -46.256 16.994 1.00 31.44 202 PRO A C 1
ATOM 1647 O O . PRO A 1 202 ? 14.206 -46.615 17.797 1.00 31.44 202 PRO A O 1
ATOM 1650 N N . GLU A 1 203 ? 12.142 -45.834 17.382 1.00 25.72 203 GLU A N 1
ATOM 1651 C CA . GLU A 1 203 ? 11.379 -46.123 18.629 1.00 25.72 203 GLU A CA 1
ATOM 1652 C C . GLU A 1 203 ? 11.952 -45.859 20.048 1.00 25.72 203 GLU A C 1
ATOM 1654 O O . GLU A 1 203 ? 12.936 -46.443 20.484 1.00 25.72 203 GLU A O 1
ATOM 1659 N N . THR A 1 204 ? 11.194 -45.113 20.874 1.00 25.73 204 THR A N 1
ATOM 1660 C CA . THR A 1 204 ? 10.526 -45.651 22.091 1.00 25.73 204 THR A CA 1
ATOM 1661 C C . THR A 1 204 ? 9.592 -44.630 22.769 1.00 25.73 204 THR A C 1
ATOM 1663 O O . THR A 1 204 ? 9.843 -43.428 22.809 1.00 25.73 204 THR A O 1
ATOM 1666 N N . ASN A 1 205 ? 8.477 -45.157 23.285 1.00 24.66 205 ASN A N 1
ATOM 1667 C CA . ASN A 1 205 ? 7.351 -44.480 23.936 1.00 24.66 205 ASN A CA 1
ATOM 1668 C C . ASN A 1 205 ? 7.676 -43.851 25.305 1.00 24.66 205 ASN A C 1
ATOM 1670 O O . ASN A 1 205 ? 8.383 -44.442 26.115 1.00 24.66 205 ASN A O 1
ATOM 1674 N N . GLY A 1 206 ? 6.999 -42.741 25.630 1.00 25.64 206 GLY A N 1
ATOM 1675 C CA . GLY A 1 206 ? 6.922 -42.195 26.991 1.00 25.64 206 GLY A CA 1
ATOM 1676 C C . GLY A 1 206 ? 5.898 -41.060 27.135 1.00 25.64 206 GLY A C 1
ATOM 1677 O O . GLY A 1 206 ? 6.193 -39.908 26.840 1.00 25.64 206 GLY A O 1
ATOM 1678 N N . ASN A 1 207 ? 4.691 -41.394 27.603 1.00 28.41 207 ASN A N 1
ATOM 1679 C CA . ASN A 1 207 ? 3.575 -40.481 27.898 1.00 28.41 207 ASN A CA 1
ATOM 1680 C C . ASN A 1 207 ? 3.909 -39.405 28.954 1.00 28.41 207 ASN A C 1
ATOM 1682 O O . ASN A 1 207 ? 4.371 -39.759 30.038 1.00 28.41 207 ASN A O 1
ATOM 1686 N N . LYS A 1 208 ? 3.522 -38.137 28.707 1.00 30.67 208 LYS A N 1
ATOM 1687 C CA . LYS A 1 208 ? 2.985 -37.165 29.699 1.00 30.67 208 LYS A CA 1
ATOM 1688 C C . LYS A 1 208 ? 2.336 -35.933 29.004 1.00 30.67 208 LYS A C 1
ATOM 1690 O O . LYS A 1 208 ? 2.672 -35.663 27.855 1.00 30.67 208 LYS A O 1
ATOM 1695 N N . PRO A 1 209 ? 1.385 -35.216 29.651 1.00 33.19 209 PRO A N 1
ATOM 1696 C CA . PRO A 1 209 ? 0.349 -34.424 28.963 1.00 33.19 209 PRO A CA 1
ATOM 1697 C C . PRO A 1 209 ? 0.577 -32.891 28.874 1.00 33.19 209 PRO A C 1
ATOM 1699 O O . PRO A 1 209 ? 1.054 -32.285 29.828 1.00 33.19 209 PRO A O 1
ATOM 1702 N N . ASN A 1 210 ? 0.083 -32.313 27.758 1.00 32.62 210 ASN A N 1
ATOM 1703 C CA . ASN A 1 210 ? -0.308 -30.916 27.408 1.00 32.62 210 ASN A CA 1
ATOM 1704 C C . ASN A 1 210 ? 0.722 -29.760 27.507 1.00 32.62 210 ASN A C 1
ATOM 1706 O O . ASN A 1 210 ? 1.391 -29.615 28.526 1.00 32.62 210 ASN A O 1
ATOM 1710 N N . PRO A 1 211 ? 0.815 -28.866 26.481 1.00 31.72 211 PRO A N 1
ATOM 1711 C CA . PRO A 1 211 ? -0.096 -27.702 26.352 1.00 31.72 211 PRO A CA 1
ATOM 1712 C C . PRO A 1 211 ? -0.440 -27.331 24.865 1.00 31.72 211 PRO A C 1
ATOM 1714 O O . PRO A 1 211 ? -0.111 -28.100 23.963 1.00 31.72 211 PRO A O 1
ATOM 1717 N N . PRO A 1 212 ? -1.200 -26.246 24.570 1.00 33.44 212 PRO A N 1
ATOM 1718 C CA . PRO A 1 212 ? -2.125 -26.193 23.437 1.00 33.44 212 PRO A CA 1
ATOM 1719 C C . PRO A 1 212 ? -1.440 -26.105 22.071 1.00 33.44 212 PRO A C 1
ATOM 1721 O O . PRO A 1 212 ? -0.510 -25.327 21.870 1.00 33.44 212 PRO A O 1
ATOM 1724 N N . VAL A 1 213 ? -1.997 -26.897 21.151 1.00 32.25 213 VAL A N 1
ATOM 1725 C CA . VAL A 1 213 ? -1.790 -26.975 19.698 1.00 32.25 213 VAL A CA 1
ATOM 1726 C C . VAL A 1 213 ? -1.129 -25.719 19.119 1.00 32.25 213 VAL A C 1
ATOM 1728 O O . VAL A 1 213 ? -1.781 -24.744 18.744 1.00 32.25 213 VAL A O 1
ATOM 1731 N N . GLY A 1 214 ? 0.200 -25.772 19.032 1.00 27.48 214 GLY A N 1
ATOM 1732 C CA . GLY A 1 214 ? 0.975 -24.907 18.162 1.00 27.48 214 GLY A CA 1
ATOM 1733 C C . GLY A 1 214 ? 0.563 -25.173 16.719 1.00 27.48 214 GLY A C 1
ATOM 1734 O O . GLY A 1 214 ? 0.478 -26.324 16.291 1.00 27.48 214 GLY A O 1
ATOM 1735 N N . LEU A 1 215 ? 0.273 -24.098 15.986 1.00 28.84 215 LEU A N 1
ATOM 1736 C CA . LEU A 1 215 ? 0.012 -24.153 14.556 1.00 28.84 215 LEU A CA 1
ATOM 1737 C C . LEU A 1 215 ? 1.243 -24.723 13.846 1.00 28.84 215 LEU A C 1
ATOM 1739 O O . LEU A 1 215 ? 2.218 -24.016 13.590 1.00 28.84 215 LEU A O 1
ATOM 1743 N N . TYR A 1 216 ? 1.163 -26.002 13.503 1.00 24.72 216 TYR A N 1
ATOM 1744 C CA . TYR A 1 216 ? 1.928 -26.570 12.411 1.00 24.72 216 TYR A CA 1
ATOM 1745 C C . TYR A 1 216 ? 1.562 -25.782 11.151 1.00 24.72 216 TYR A C 1
ATOM 1747 O O . TYR A 1 216 ? 0.388 -25.692 10.780 1.00 24.72 216 TYR A O 1
ATOM 1755 N N . TRP A 1 217 ? 2.559 -25.166 10.516 1.00 30.06 217 TRP A N 1
ATOM 1756 C CA . TRP A 1 217 ? 2.410 -24.568 9.194 1.00 30.06 217 TRP A CA 1
ATOM 1757 C C . TRP A 1 217 ? 2.201 -25.701 8.196 1.00 30.06 217 TRP A C 1
ATOM 1759 O O . TRP A 1 217 ? 3.148 -26.201 7.603 1.00 30.06 217 TRP A O 1
ATOM 1769 N N . ASN A 1 218 ? 0.953 -26.146 8.075 1.00 30.84 218 ASN A N 1
ATOM 1770 C CA . ASN A 1 218 ? 0.584 -27.162 7.113 1.00 30.84 218 ASN A CA 1
ATOM 1771 C C . ASN A 1 218 ? 0.615 -26.521 5.720 1.00 30.84 218 ASN A C 1
ATOM 1773 O O . ASN A 1 218 ? -0.142 -25.591 5.415 1.00 30.84 218 ASN A O 1
ATOM 1777 N N . GLU A 1 219 ? 1.529 -27.004 4.888 1.00 37.22 219 GLU A N 1
ATOM 1778 C CA . GLU A 1 219 ? 1.549 -26.793 3.450 1.00 37.22 219 GLU A CA 1
ATOM 1779 C C . GLU A 1 219 ? 0.273 -27.392 2.850 1.00 37.22 219 GLU A C 1
ATOM 1781 O O . GLU A 1 219 ? 0.243 -28.562 2.506 1.00 37.22 219 GLU A O 1
ATOM 1786 N N . ASN A 1 220 ? -0.814 -26.616 2.817 1.00 35.72 220 ASN A N 1
ATOM 1787 C CA . ASN A 1 220 ? -1.916 -26.675 1.845 1.00 35.72 220 ASN A CA 1
ATOM 1788 C C . ASN A 1 220 ? -3.163 -26.001 2.412 1.00 35.72 220 ASN A C 1
ATOM 1790 O O . ASN A 1 220 ? -4.113 -26.635 2.863 1.00 35.72 220 ASN A O 1
ATOM 1794 N N . THR A 1 221 ? -3.214 -24.676 2.323 1.00 35.41 221 THR A N 1
ATOM 1795 C CA . THR A 1 221 ? -4.488 -23.986 2.117 1.00 35.41 221 THR A CA 1
ATOM 1796 C C . THR A 1 221 ? -4.204 -22.649 1.454 1.00 35.41 221 THR A C 1
ATOM 1798 O O . THR A 1 221 ? -3.260 -21.943 1.810 1.00 35.41 221 THR A O 1
ATOM 1801 N N . SER A 1 222 ? -5.037 -22.261 0.496 1.00 44.28 222 SER A N 1
ATOM 1802 C CA . SER A 1 222 ? -5.184 -20.880 0.027 1.00 44.28 222 SER A CA 1
ATOM 1803 C C . SER A 1 222 ? -5.744 -19.989 1.148 1.00 44.28 222 SER A C 1
ATOM 1805 O O . SER A 1 222 ? -6.778 -19.347 0.989 1.00 44.28 222 SER A O 1
ATOM 1807 N N . ALA A 1 223 ? -5.096 -19.986 2.316 1.00 50.53 223 ALA A N 1
ATOM 1808 C CA . ALA A 1 223 ? -5.521 -19.241 3.482 1.00 50.53 223 ALA A CA 1
ATOM 1809 C C . ALA A 1 223 ? -5.406 -17.749 3.164 1.00 50.53 223 ALA A C 1
ATOM 1811 O O . ALA A 1 223 ? -4.325 -17.226 2.870 1.00 50.53 223 ALA A O 1
ATOM 1812 N N . ARG A 1 224 ? -6.549 -17.062 3.174 1.00 58.50 224 ARG A N 1
ATOM 1813 C CA . ARG A 1 224 ? -6.587 -15.601 3.151 1.00 58.50 224 ARG A CA 1
ATOM 1814 C C . ARG A 1 224 ? -5.840 -15.111 4.390 1.00 58.50 224 ARG A C 1
ATOM 1816 O O . ARG A 1 224 ? -6.067 -15.610 5.489 1.00 58.50 224 ARG A O 1
ATOM 1823 N N . LEU A 1 225 ? -4.925 -14.163 4.207 1.00 68.38 225 LEU A N 1
ATOM 1824 C CA . LEU A 1 225 ? -4.228 -13.550 5.334 1.00 68.38 225 LEU A CA 1
ATOM 1825 C C . LEU A 1 225 ? -5.266 -12.859 6.224 1.00 68.38 225 LEU A C 1
ATOM 1827 O O . LEU A 1 225 ? -6.080 -12.091 5.718 1.00 68.38 225 LEU A O 1
ATOM 1831 N N . PHE A 1 226 ? -5.230 -13.130 7.530 1.00 80.50 226 PHE A N 1
ATOM 1832 C CA . PHE A 1 226 ? -6.143 -12.524 8.503 1.00 80.50 226 PHE A CA 1
ATOM 1833 C C . PHE A 1 226 ? -6.080 -10.998 8.423 1.00 80.50 226 PHE A C 1
ATOM 1835 O O . PHE A 1 226 ? -4.991 -10.432 8.310 1.00 80.50 226 PHE A O 1
ATOM 1842 N N . GLU A 1 227 ? -7.217 -10.315 8.458 1.00 85.88 227 GLU A N 1
ATOM 1843 C CA . GLU A 1 227 ? -7.251 -8.858 8.339 1.00 85.88 227 GLU A CA 1
ATOM 1844 C C . GLU A 1 227 ? -6.574 -8.187 9.545 1.00 85.88 227 GLU A C 1
ATOM 1846 O O . GLU A 1 227 ? -6.672 -8.662 10.678 1.00 85.88 227 GLU A O 1
ATOM 1851 N N . LEU A 1 228 ? -5.813 -7.117 9.295 1.00 91.75 228 LEU A N 1
ATOM 1852 C CA . LEU A 1 228 ? -5.150 -6.368 10.361 1.00 91.75 228 LEU A CA 1
ATOM 1853 C C . LEU A 1 228 ? -6.066 -5.263 10.868 1.00 91.75 228 LEU A C 1
ATOM 1855 O O . LEU A 1 228 ? -6.659 -4.531 10.083 1.00 91.75 228 LEU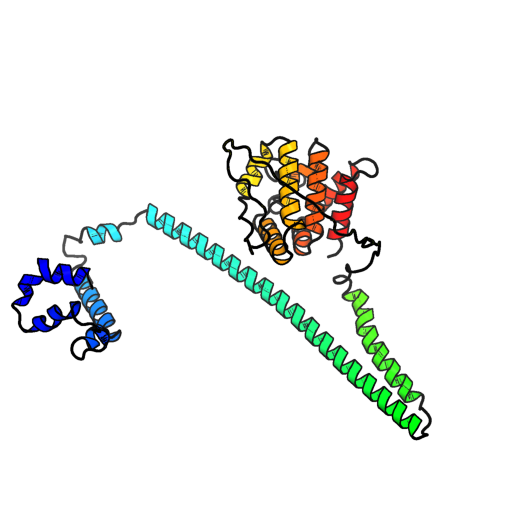 A O 1
ATOM 1859 N N . ASN A 1 229 ? -6.093 -5.081 12.184 1.00 93.88 229 ASN A N 1
ATOM 1860 C CA . ASN A 1 229 ? -6.661 -3.885 12.784 1.00 93.88 229 ASN A CA 1
ATOM 1861 C C . ASN A 1 229 ? -5.585 -2.786 12.810 1.00 93.88 229 ASN A C 1
ATOM 1863 O O . ASN A 1 229 ? -4.735 -2.762 13.701 1.00 93.88 229 ASN A O 1
ATOM 1867 N N . TYR A 1 230 ? -5.596 -1.920 11.796 1.00 94.62 230 TYR A N 1
ATOM 1868 C CA . TYR A 1 230 ? -4.598 -0.860 11.624 1.00 94.62 230 TYR A CA 1
ATOM 1869 C C . TYR A 1 230 ? -4.652 0.190 12.735 1.00 94.62 230 TYR A C 1
ATOM 1871 O O . TYR A 1 230 ? -3.597 0.602 13.208 1.00 94.62 230 TYR A O 1
ATOM 1879 N N . GLU A 1 231 ? -5.845 0.538 13.218 1.00 92.81 231 GLU A N 1
ATOM 1880 C CA . GLU A 1 231 ? -6.017 1.463 14.346 1.00 92.81 231 GLU A CA 1
ATOM 1881 C C . GLU A 1 231 ? -5.360 0.913 15.610 1.00 92.81 231 GLU A C 1
ATOM 1883 O O . GLU A 1 231 ? -4.555 1.582 16.251 1.00 92.81 231 GLU A O 1
ATOM 1888 N N . LYS A 1 232 ? -5.603 -0.365 15.918 1.00 95.50 232 LYS A N 1
ATOM 1889 C CA . LYS A 1 232 ? -4.958 -1.020 17.057 1.00 95.50 232 LYS A CA 1
ATOM 1890 C C . LYS A 1 232 ? -3.437 -1.061 16.906 1.00 95.50 232 LYS A C 1
ATOM 1892 O O . LYS A 1 232 ? -2.729 -0.824 17.873 1.00 95.50 232 LYS A O 1
ATOM 1897 N N . ILE A 1 233 ? -2.924 -1.335 15.706 1.00 97.06 233 ILE A N 1
ATOM 1898 C CA . ILE A 1 233 ? -1.477 -1.321 15.440 1.00 97.06 233 ILE A CA 1
ATOM 1899 C C . ILE A 1 233 ? -0.884 0.075 15.700 1.00 97.06 233 ILE A C 1
ATOM 1901 O O . ILE A 1 233 ? 0.172 0.175 16.330 1.00 97.06 233 ILE A O 1
ATOM 1905 N N . LYS A 1 234 ? -1.560 1.135 15.239 1.00 95.62 234 LYS A N 1
ATOM 1906 C CA . LYS A 1 234 ? -1.146 2.532 15.429 1.00 95.62 234 LYS A CA 1
ATOM 1907 C C . LYS A 1 234 ? -1.206 2.964 16.894 1.00 95.62 234 LYS A C 1
ATOM 1909 O O . LYS A 1 234 ? -0.324 3.699 17.326 1.00 95.62 234 LYS A O 1
ATOM 1914 N N . GLU A 1 235 ? -2.175 2.487 17.671 1.00 96.06 235 GLU A N 1
ATOM 1915 C CA . GLU A 1 235 ? -2.247 2.756 19.113 1.00 96.06 235 GLU A CA 1
ATOM 1916 C C . GLU A 1 235 ? -1.220 1.944 19.913 1.00 96.06 235 GLU A C 1
ATOM 1918 O O . GLU A 1 235 ? -0.451 2.503 20.697 1.00 96.06 235 GLU A O 1
ATOM 1923 N N . ASP A 1 236 ? -1.125 0.634 19.669 1.00 96.00 236 ASP A N 1
ATOM 1924 C CA . ASP A 1 236 ? -0.238 -0.260 20.419 1.00 96.00 236 ASP A CA 1
ATOM 1925 C C . ASP A 1 236 ? 1.240 0.131 20.236 1.00 96.00 236 ASP A C 1
ATOM 1927 O O . ASP A 1 236 ? 2.040 0.022 21.174 1.00 96.00 236 ASP A O 1
ATOM 1931 N N . ILE A 1 237 ? 1.634 0.611 19.044 1.00 96.94 237 ILE A N 1
ATOM 1932 C CA . ILE A 1 237 ? 3.035 0.967 18.769 1.00 96.94 237 ILE A CA 1
ATOM 1933 C C . ILE A 1 237 ? 3.513 2.191 19.567 1.00 96.94 237 ILE A C 1
ATOM 1935 O O . ILE A 1 237 ? 4.714 2.311 19.829 1.00 96.94 237 ILE A O 1
ATOM 1939 N N . LYS A 1 238 ? 2.589 3.050 20.025 1.00 95.38 238 LYS A N 1
ATOM 1940 C CA . LYS A 1 238 ? 2.891 4.221 20.867 1.00 95.38 238 LYS A CA 1
ATOM 1941 C C . LYS A 1 238 ? 3.404 3.815 22.249 1.00 95.38 238 LYS A C 1
ATOM 1943 O O . LYS A 1 238 ? 4.256 4.499 22.809 1.00 95.38 238 LYS A O 1
ATOM 1948 N N . ILE A 1 239 ? 2.896 2.702 22.786 1.00 95.38 239 ILE A N 1
ATOM 1949 C CA . ILE A 1 239 ? 3.098 2.289 24.186 1.00 95.38 239 ILE A CA 1
ATOM 1950 C C . ILE A 1 239 ? 4.071 1.104 24.296 1.00 95.38 239 ILE A C 1
ATOM 1952 O O . ILE A 1 239 ? 4.704 0.895 25.330 1.00 95.38 239 ILE A O 1
ATOM 1956 N N . MET A 1 240 ? 4.221 0.300 23.240 1.00 95.19 240 MET A N 1
ATOM 1957 C CA . MET A 1 240 ? 5.037 -0.914 23.305 1.00 95.19 240 MET A CA 1
ATOM 1958 C C . MET A 1 240 ? 6.551 -0.650 23.423 1.00 95.19 240 MET A C 1
ATOM 1960 O O . MET A 1 240 ? 7.080 0.364 22.967 1.00 95.19 240 MET A O 1
ATOM 1964 N N . SER A 1 241 ? 7.276 -1.629 23.978 1.00 97.06 241 SER A N 1
ATOM 1965 C CA . SER A 1 241 ? 8.741 -1.591 24.075 1.00 97.06 241 SER A CA 1
ATOM 1966 C C . SER A 1 241 ? 9.422 -1.684 22.707 1.00 97.06 241 SER A C 1
ATOM 1968 O O . SER A 1 241 ? 8.887 -2.277 21.769 1.00 97.06 241 SER A O 1
ATOM 1970 N N . ASP A 1 242 ? 10.650 -1.173 22.596 1.00 97.19 242 ASP A N 1
ATOM 1971 C CA . ASP A 1 242 ? 11.391 -1.144 21.325 1.00 97.19 242 ASP A CA 1
ATOM 1972 C C . ASP A 1 242 ? 11.601 -2.535 20.711 1.00 97.19 242 ASP A C 1
ATOM 1974 O O . ASP A 1 242 ? 11.516 -2.707 19.493 1.00 97.19 242 ASP A O 1
ATOM 1978 N N . ARG A 1 243 ? 11.768 -3.567 21.546 1.00 97.06 243 ARG A N 1
ATOM 1979 C CA . ARG A 1 243 ? 11.827 -4.964 21.091 1.00 97.06 243 ARG A CA 1
ATOM 1980 C C . ARG A 1 243 ? 10.517 -5.412 20.432 1.00 97.06 243 ARG A C 1
ATOM 1982 O O . ARG A 1 243 ? 10.555 -6.058 19.386 1.00 97.06 243 ARG A O 1
ATOM 1989 N N . LYS A 1 244 ? 9.361 -5.046 20.999 1.00 97.62 244 LYS A N 1
ATOM 1990 C CA . LYS A 1 244 ? 8.045 -5.337 20.406 1.00 97.62 244 LYS A CA 1
ATOM 1991 C C . LYS A 1 244 ? 7.818 -4.544 19.115 1.00 97.62 244 LYS A C 1
ATOM 1993 O O . LYS A 1 244 ? 7.318 -5.129 18.157 1.00 97.62 244 LYS A O 1
ATOM 1998 N N . LYS A 1 245 ? 8.273 -3.284 19.039 1.00 97.94 245 LYS A N 1
ATOM 1999 C CA . LYS A 1 245 ? 8.255 -2.500 17.784 1.00 97.94 245 LYS A CA 1
ATOM 2000 C C . LYS A 1 245 ? 9.023 -3.219 16.678 1.00 97.94 245 LYS A C 1
ATOM 2002 O O . LYS A 1 245 ? 8.516 -3.351 15.570 1.00 97.94 245 LYS A O 1
ATOM 2007 N N . CYS A 1 246 ? 10.206 -3.756 16.989 1.00 97.19 246 CYS A N 1
ATOM 2008 C CA . CYS A 1 246 ? 10.992 -4.536 16.030 1.00 97.19 246 CYS A CA 1
ATOM 2009 C C . CYS A 1 246 ? 10.213 -5.756 15.512 1.00 97.19 246 CYS A C 1
ATOM 2011 O O . CYS A 1 246 ? 10.160 -5.970 14.304 1.00 97.19 246 CYS A O 1
ATOM 2013 N N . TYR A 1 247 ? 9.570 -6.528 16.396 1.00 97.44 247 TYR A N 1
ATOM 2014 C CA . TYR A 1 247 ? 8.759 -7.682 15.988 1.00 97.44 247 TYR A CA 1
ATOM 2015 C C . TYR A 1 247 ? 7.560 -7.293 15.127 1.00 97.44 247 TYR A C 1
ATOM 2017 O O . TYR A 1 247 ? 7.294 -7.957 14.128 1.00 97.44 247 TYR A O 1
ATOM 2025 N N . LEU A 1 248 ? 6.874 -6.203 15.469 1.00 97.88 248 LEU A N 1
ATOM 2026 C CA . LEU A 1 248 ? 5.757 -5.687 14.685 1.00 97.88 248 LEU A CA 1
ATOM 2027 C C . LEU A 1 248 ? 6.208 -5.256 13.282 1.00 97.88 248 LEU A C 1
ATOM 2029 O O . LEU A 1 248 ? 5.655 -5.725 12.290 1.00 97.88 248 LEU A O 1
ATOM 2033 N N . LEU A 1 249 ? 7.246 -4.421 13.184 1.00 98.00 249 LEU A N 1
ATOM 2034 C CA . LEU A 1 249 ? 7.796 -3.958 11.903 1.00 98.00 249 LEU A CA 1
ATOM 2035 C C . LEU A 1 249 ? 8.290 -5.129 11.046 1.00 98.00 249 LEU A C 1
ATOM 2037 O O . LEU A 1 249 ? 8.049 -5.186 9.838 1.00 98.00 249 LEU A O 1
ATOM 2041 N N . GLN A 1 250 ? 8.927 -6.110 11.681 1.00 96.50 250 GLN A N 1
ATOM 2042 C CA . GLN A 1 250 ? 9.364 -7.336 11.031 1.00 96.50 250 GLN A CA 1
ATOM 2043 C C . GLN A 1 250 ? 8.183 -8.174 10.525 1.00 96.50 250 GLN A C 1
ATOM 2045 O O . GLN A 1 250 ? 8.236 -8.663 9.397 1.00 96.50 250 GLN A O 1
ATOM 2050 N N . ALA A 1 251 ? 7.110 -8.306 11.308 1.00 96.19 251 ALA A N 1
ATOM 2051 C CA . ALA A 1 251 ? 5.899 -9.016 10.908 1.00 96.19 251 ALA A CA 1
ATOM 2052 C C . ALA A 1 251 ? 5.195 -8.321 9.732 1.00 96.19 251 ALA A C 1
ATOM 2054 O O . ALA A 1 251 ? 4.817 -8.985 8.766 1.00 96.19 251 ALA A O 1
ATOM 2055 N N . LEU A 1 252 ? 5.089 -6.987 9.753 1.00 96.69 252 LEU A N 1
ATOM 2056 C CA . LEU A 1 252 ? 4.547 -6.199 8.641 1.00 96.69 252 LEU A CA 1
ATOM 2057 C C . LEU A 1 252 ? 5.385 -6.376 7.366 1.00 96.69 252 LEU A C 1
ATOM 2059 O O . LEU A 1 252 ? 4.842 -6.610 6.284 1.00 96.69 252 LEU A O 1
ATOM 2063 N N . ARG A 1 253 ? 6.718 -6.359 7.490 1.00 96.50 253 ARG A N 1
ATOM 2064 C CA . ARG A 1 253 ? 7.637 -6.629 6.376 1.00 96.50 253 ARG A CA 1
ATOM 2065 C C . ARG A 1 253 ? 7.506 -8.054 5.846 1.00 96.50 253 ARG A C 1
ATOM 2067 O O . ARG A 1 253 ? 7.512 -8.262 4.632 1.00 96.50 253 ARG A O 1
ATOM 2074 N N . TRP A 1 254 ? 7.409 -9.052 6.717 1.00 94.38 254 TRP A N 1
ATOM 2075 C CA . TRP A 1 254 ? 7.224 -10.450 6.319 1.00 94.38 254 TRP A CA 1
ATOM 2076 C C . TRP A 1 254 ? 5.892 -10.679 5.634 1.00 94.38 254 TRP A C 1
ATOM 2078 O O . TRP A 1 254 ? 5.845 -11.380 4.628 1.00 94.38 254 TRP A O 1
ATOM 2088 N N . ARG A 1 255 ? 4.840 -9.996 6.075 1.00 93.00 255 ARG A N 1
ATOM 2089 C CA . ARG A 1 255 ? 3.549 -10.029 5.395 1.00 93.00 255 ARG A CA 1
ATOM 2090 C C . ARG A 1 255 ? 3.626 -9.532 3.946 1.00 93.00 255 ARG A C 1
ATOM 2092 O O . ARG A 1 255 ? 2.853 -9.992 3.112 1.00 93.00 255 ARG A O 1
ATOM 2099 N N . LEU A 1 256 ? 4.589 -8.672 3.608 1.00 91.69 256 LEU A N 1
ATOM 2100 C CA . LEU A 1 256 ? 4.888 -8.312 2.215 1.00 91.69 256 LEU A CA 1
ATOM 2101 C C . LEU A 1 256 ? 5.855 -9.295 1.538 1.00 91.69 256 LEU A C 1
ATOM 2103 O O . LEU A 1 256 ? 5.644 -9.700 0.398 1.00 91.69 256 LEU A O 1
ATOM 2107 N N . THR A 1 257 ? 6.933 -9.686 2.213 1.00 92.50 257 THR A N 1
ATOM 2108 C CA . THR A 1 257 ? 8.071 -10.378 1.575 1.00 92.50 257 THR A CA 1
ATOM 2109 C C . THR A 1 257 ? 7.956 -11.903 1.551 1.00 92.50 257 THR A C 1
ATOM 2111 O O . THR A 1 257 ? 8.545 -12.530 0.677 1.00 92.50 257 THR A O 1
ATOM 2114 N N . LYS A 1 258 ? 7.190 -12.509 2.464 1.00 87.69 258 LYS A N 1
ATOM 2115 C CA . LYS A 1 258 ? 7.022 -13.969 2.599 1.00 87.69 258 LYS A CA 1
ATOM 2116 C C . LYS A 1 258 ? 5.669 -14.488 2.101 1.00 87.69 258 LYS A C 1
ATOM 2118 O O . LYS A 1 258 ? 5.498 -15.691 1.961 1.00 87.69 258 LYS A O 1
ATOM 2123 N N . SER A 1 259 ? 4.732 -13.595 1.786 1.00 84.38 259 SER A N 1
ATOM 2124 C CA . SER A 1 259 ? 3.440 -13.950 1.184 1.00 84.38 259 SER A CA 1
ATOM 2125 C C . SER A 1 259 ? 3.571 -14.318 -0.298 1.00 84.38 259 SER A C 1
ATOM 2127 O O . SER A 1 259 ? 4.488 -13.849 -0.985 1.00 84.38 259 SER A O 1
ATOM 2129 N N . LYS A 1 260 ? 2.607 -15.100 -0.813 1.00 82.69 260 LYS A N 1
ATOM 2130 C CA . LYS A 1 260 ? 2.481 -15.398 -2.253 1.00 82.69 260 LYS A CA 1
ATOM 2131 C C . LYS A 1 260 ? 2.284 -14.105 -3.055 1.00 82.69 260 LYS A C 1
ATOM 2133 O O . LYS A 1 260 ? 1.780 -13.117 -2.526 1.00 82.69 260 LYS A O 1
ATOM 2138 N N . VAL A 1 261 ? 2.635 -14.113 -4.344 1.00 79.00 261 VAL A N 1
ATOM 2139 C CA . VAL A 1 261 ? 2.575 -12.919 -5.217 1.00 79.00 261 VAL A CA 1
ATOM 2140 C C . VAL A 1 261 ? 1.192 -12.251 -5.196 1.00 79.00 261 VAL A C 1
ATOM 2142 O O . VAL A 1 261 ? 1.101 -11.047 -4.977 1.00 79.00 261 VAL A O 1
ATOM 2145 N N . SER A 1 262 ? 0.112 -13.029 -5.318 1.00 75.94 262 SER A N 1
ATOM 2146 C CA . SER A 1 262 ? -1.267 -12.515 -5.267 1.00 75.94 262 SER A CA 1
ATOM 2147 C C . SER A 1 262 ? -1.641 -11.918 -3.903 1.00 75.94 262 SER A C 1
ATOM 2149 O O . SER A 1 262 ? -2.287 -10.876 -3.820 1.00 75.94 262 SER A O 1
ATOM 2151 N N . GLN A 1 263 ? -1.196 -12.547 -2.815 1.00 83.56 263 GLN A N 1
ATOM 2152 C CA . GLN A 1 263 ? -1.445 -12.088 -1.446 1.00 83.56 263 GLN A CA 1
ATOM 2153 C C . GLN A 1 263 ? -0.651 -10.823 -1.100 1.00 83.56 263 GLN A C 1
ATOM 2155 O O . GLN A 1 263 ? -1.132 -9.984 -0.339 1.00 83.56 263 GLN A O 1
ATOM 2160 N N . ARG A 1 264 ? 0.556 -10.675 -1.658 1.00 87.56 264 ARG A N 1
ATOM 2161 C CA . ARG A 1 264 ? 1.422 -9.507 -1.463 1.00 87.56 264 ARG A CA 1
ATOM 2162 C C . ARG A 1 264 ? 0.761 -8.229 -1.963 1.00 87.56 264 ARG A C 1
ATOM 2164 O O . ARG A 1 264 ? 0.722 -7.251 -1.221 1.00 87.56 264 ARG A O 1
ATOM 2171 N N . GLU A 1 265 ? 0.198 -8.261 -3.169 1.00 84.06 265 GLU A N 1
ATOM 2172 C CA . GLU A 1 265 ? -0.528 -7.122 -3.745 1.00 84.06 265 GLU A CA 1
ATOM 2173 C C . GLU A 1 265 ? -1.751 -6.744 -2.902 1.00 84.06 265 GLU A C 1
ATOM 2175 O O . GLU A 1 265 ? -1.982 -5.566 -2.622 1.00 84.06 265 GLU A O 1
ATOM 2180 N N . HIS A 1 266 ? -2.500 -7.735 -2.413 1.00 85.88 266 HIS A N 1
ATOM 2181 C CA . HIS A 1 266 ? -3.631 -7.493 -1.517 1.00 85.88 266 HIS A CA 1
ATOM 2182 C C . HIS A 1 266 ? -3.198 -6.886 -0.167 1.00 85.88 266 HIS A C 1
ATOM 2184 O O . HIS A 1 266 ? -3.818 -5.936 0.317 1.00 85.88 266 HIS A O 1
ATOM 2190 N N . CYS A 1 267 ? -2.102 -7.373 0.424 1.00 90.69 267 CYS A N 1
ATOM 2191 C CA . CYS A 1 267 ? -1.551 -6.814 1.661 1.00 90.69 267 CYS A CA 1
ATOM 2192 C C . CYS A 1 267 ? -1.106 -5.369 1.488 1.00 90.69 267 CYS A C 1
ATOM 2194 O O . CYS A 1 267 ? -1.478 -4.518 2.292 1.00 90.69 267 CYS A O 1
ATOM 2196 N N . LEU A 1 268 ? -0.349 -5.088 0.428 1.00 93.62 268 LEU A N 1
ATOM 2197 C CA . LEU A 1 268 ? 0.095 -3.737 0.123 1.00 93.62 268 LEU A CA 1
ATOM 2198 C C . LEU A 1 268 ? -1.096 -2.811 -0.124 1.00 93.62 268 LEU A C 1
ATOM 2200 O O . LEU A 1 268 ? -1.140 -1.710 0.410 1.00 93.62 268 LEU A O 1
ATOM 2204 N N . THR A 1 269 ? -2.095 -3.272 -0.873 1.00 90.75 269 THR A N 1
ATOM 2205 C CA . THR A 1 269 ? -3.336 -2.520 -1.091 1.00 90.75 269 THR A CA 1
ATOM 2206 C C . THR A 1 269 ? -4.017 -2.178 0.231 1.00 90.75 269 THR A C 1
ATOM 2208 O O . THR A 1 269 ? -4.440 -1.043 0.422 1.00 90.75 269 THR A O 1
ATOM 2211 N N . SER A 1 270 ? -4.069 -3.126 1.167 1.00 91.94 270 SER A N 1
ATOM 2212 C CA . SER A 1 270 ? -4.655 -2.911 2.492 1.00 91.94 270 SER A CA 1
ATOM 2213 C C . SER A 1 270 ? -3.831 -1.934 3.342 1.00 91.94 270 SER A C 1
ATOM 2215 O O . SER A 1 270 ? -4.407 -1.104 4.037 1.00 91.94 270 SER A O 1
ATOM 2217 N N . PHE A 1 271 ? -2.496 -1.963 3.244 1.00 95.44 271 PHE A N 1
ATOM 2218 C CA . PHE A 1 271 ? -1.611 -0.996 3.910 1.00 95.44 271 PHE A CA 1
ATOM 2219 C C . PHE A 1 271 ? -1.830 0.429 3.403 1.00 95.44 271 PHE A C 1
ATOM 2221 O O . PHE A 1 271 ? -1.961 1.348 4.204 1.00 95.44 271 PHE A O 1
ATOM 2228 N N . VAL A 1 272 ? -1.900 0.598 2.080 1.00 93.19 272 VAL A N 1
ATOM 2229 C CA . VAL A 1 272 ? -2.112 1.904 1.443 1.00 93.19 272 VAL A CA 1
ATOM 2230 C C . VAL A 1 272 ? -3.508 2.443 1.755 1.00 93.19 272 VAL A C 1
ATOM 2232 O O . VAL A 1 272 ? -3.657 3.614 2.076 1.00 93.19 272 VAL A O 1
ATOM 2235 N N . ARG A 1 273 ? -4.538 1.588 1.714 1.00 87.94 273 ARG A N 1
ATOM 2236 C CA . ARG A 1 273 ? -5.927 1.978 2.007 1.00 87.94 273 ARG A CA 1
ATOM 2237 C C . ARG A 1 273 ? -6.146 2.493 3.421 1.00 87.94 273 ARG A C 1
ATOM 2239 O O . ARG A 1 273 ? -6.986 3.363 3.610 1.00 87.94 273 ARG A O 1
ATOM 2246 N N . ASN A 1 274 ? -5.438 1.920 4.387 1.00 92.88 274 ASN A N 1
ATOM 2247 C CA . ASN A 1 274 ? -5.551 2.290 5.796 1.00 92.88 274 ASN A CA 1
ATOM 2248 C C . ASN A 1 274 ? -4.461 3.278 6.228 1.00 92.88 274 ASN A C 1
ATOM 2250 O O . ASN A 1 274 ? -4.247 3.460 7.425 1.00 92.88 274 ASN A O 1
ATOM 2254 N N . ASP A 1 275 ? -3.751 3.861 5.255 1.00 90.62 275 ASP A N 1
ATOM 2255 C CA . ASP A 1 275 ? -2.644 4.789 5.450 1.00 90.62 275 ASP A CA 1
ATOM 2256 C C . ASP A 1 275 ? -1.732 4.365 6.611 1.00 90.62 275 ASP A C 1
ATOM 2258 O O . ASP A 1 275 ? -1.668 5.008 7.655 1.00 90.62 275 ASP A O 1
ATOM 2262 N N . ILE A 1 276 ? -1.095 3.198 6.477 1.00 95.56 276 ILE A N 1
ATOM 2263 C CA . ILE A 1 276 ? -0.374 2.554 7.586 1.00 95.56 276 ILE A CA 1
ATOM 2264 C C . ILE A 1 276 ? 0.750 3.420 8.191 1.00 95.56 276 ILE A C 1
ATOM 2266 O O . ILE A 1 276 ? 1.122 3.206 9.342 1.00 95.56 276 ILE A O 1
ATOM 2270 N N . LEU A 1 277 ? 1.307 4.359 7.419 1.00 95.31 277 LEU A N 1
ATOM 2271 C CA . LEU A 1 277 ? 2.342 5.305 7.846 1.00 95.31 277 LEU A CA 1
ATOM 2272 C C . LEU A 1 277 ? 1.806 6.722 8.104 1.00 95.31 277 LEU A C 1
ATOM 2274 O O . LEU A 1 277 ? 2.615 7.603 8.382 1.00 95.31 277 LEU A O 1
ATOM 2278 N N . ASP A 1 278 ? 0.492 6.932 8.003 1.00 93.00 278 ASP A N 1
ATOM 2279 C CA . ASP A 1 278 ? -0.169 8.224 8.216 1.00 93.00 278 ASP A CA 1
ATOM 2280 C C . ASP A 1 278 ? 0.362 9.336 7.281 1.00 93.00 278 ASP A C 1
ATOM 2282 O O . ASP A 1 278 ? 0.518 10.490 7.660 1.00 93.00 278 ASP A O 1
ATOM 2286 N N . LEU A 1 279 ? 0.669 9.003 6.021 1.00 87.38 279 LEU A N 1
ATOM 2287 C CA . LEU A 1 279 ? 1.272 9.939 5.062 1.00 87.38 279 LEU A CA 1
ATOM 2288 C C . LEU A 1 279 ? 0.312 11.037 4.595 1.00 87.38 279 LEU A C 1
ATOM 2290 O O . LEU A 1 279 ? 0.772 12.075 4.119 1.00 87.38 279 LEU A O 1
ATOM 2294 N N . THR A 1 280 ? -0.998 10.807 4.696 1.00 80.94 280 THR A N 1
ATOM 2295 C CA . THR A 1 280 ? -2.033 11.767 4.279 1.00 80.94 280 THR A CA 1
ATOM 2296 C C . THR A 1 280 ? -2.343 12.814 5.343 1.00 80.94 280 THR A C 1
ATOM 2298 O O . THR A 1 280 ? -2.871 13.873 5.013 1.00 80.94 280 THR A O 1
ATOM 2301 N N . THR A 1 281 ? -2.015 12.541 6.608 1.00 76.50 281 THR A N 1
ATOM 2302 C CA . THR A 1 281 ? -2.295 13.436 7.742 1.00 76.50 281 THR A CA 1
ATOM 2303 C C . THR A 1 281 ? -1.114 14.343 8.085 1.00 76.50 281 THR A C 1
ATOM 2305 O O . THR A 1 281 ? -1.297 15.356 8.755 1.00 76.50 281 THR A O 1
ATOM 2308 N N . ILE A 1 282 ? 0.089 14.012 7.612 1.00 75.94 282 ILE A N 1
ATOM 2309 C CA . ILE A 1 282 ? 1.316 14.777 7.858 1.00 75.94 282 ILE A CA 1
ATOM 2310 C C . ILE A 1 282 ? 1.403 15.950 6.875 1.00 75.94 282 ILE A C 1
ATOM 2312 O O . ILE A 1 282 ? 1.596 15.746 5.674 1.00 75.94 282 ILE A O 1
ATOM 2316 N N . GLY A 1 283 ? 1.321 17.181 7.387 1.00 71.19 283 GLY A N 1
ATOM 2317 C CA . GLY A 1 283 ? 1.473 18.409 6.598 1.00 71.19 283 GLY A CA 1
ATOM 2318 C C . GLY A 1 283 ? 2.886 19.000 6.631 1.00 71.19 283 GLY A C 1
ATOM 2319 O O . GLY A 1 283 ? 3.265 19.754 5.737 1.00 71.19 283 GLY A O 1
ATOM 2320 N N . SER A 1 284 ? 3.683 18.660 7.646 1.00 75.25 284 SER A N 1
ATOM 2321 C CA . SER A 1 284 ? 5.050 19.149 7.840 1.00 75.25 284 SER A CA 1
ATOM 2322 C C . SER A 1 284 ? 5.934 18.130 8.570 1.00 75.25 284 SER A C 1
ATOM 2324 O O . SER A 1 284 ? 5.451 17.261 9.290 1.00 75.25 284 SER A O 1
ATOM 2326 N N . ILE A 1 285 ? 7.263 18.279 8.477 1.00 71.88 285 ILE A N 1
ATOM 2327 C CA . ILE A 1 285 ? 8.248 17.477 9.233 1.00 71.88 285 ILE A CA 1
ATOM 2328 C C . ILE A 1 285 ? 7.986 17.521 10.751 1.00 71.88 285 ILE A C 1
ATOM 2330 O O . ILE A 1 285 ? 8.291 16.549 11.455 1.00 71.88 285 ILE A O 1
ATOM 2334 N N . LYS A 1 286 ? 7.432 18.636 11.255 1.00 74.56 286 LYS A N 1
ATOM 2335 C CA . LYS A 1 286 ? 7.064 18.822 12.669 1.00 74.56 286 LYS A CA 1
ATOM 2336 C C . LYS A 1 286 ? 5.896 17.933 13.104 1.00 74.56 286 LYS A C 1
ATOM 2338 O O . LYS A 1 286 ? 5.866 17.539 14.264 1.00 74.56 286 LYS A O 1
ATOM 2343 N N . ASP A 1 287 ? 5.012 17.567 12.177 1.00 76.00 287 ASP A N 1
ATOM 2344 C CA . ASP A 1 287 ? 3.850 16.710 12.446 1.00 76.00 287 ASP A CA 1
ATOM 2345 C C . ASP A 1 287 ? 4.250 15.230 12.549 1.00 76.00 287 ASP A C 1
ATOM 2347 O O . ASP A 1 287 ? 3.477 14.392 13.005 1.00 76.00 287 ASP A O 1
ATOM 2351 N N . VAL A 1 288 ? 5.483 14.886 12.157 1.00 85.56 288 VAL A N 1
ATOM 2352 C CA . VAL A 1 288 ? 6.028 13.530 12.284 1.00 85.56 288 VAL A CA 1
ATOM 2353 C C . VAL A 1 288 ? 6.468 13.290 13.724 1.00 85.56 288 VAL A C 1
ATOM 2355 O O . VAL A 1 288 ? 7.659 13.367 14.060 1.00 85.56 288 VAL A O 1
ATOM 2358 N N . ASP A 1 289 ? 5.487 12.981 14.561 1.00 88.69 289 ASP A N 1
ATOM 2359 C CA . ASP A 1 289 ? 5.645 12.579 15.950 1.00 88.69 289 ASP A CA 1
ATOM 2360 C C . ASP A 1 289 ? 4.951 11.234 16.234 1.00 88.69 289 ASP A C 1
ATOM 2362 O O . ASP A 1 289 ? 4.279 10.638 15.388 1.00 88.69 289 ASP A O 1
ATOM 2366 N N . ILE A 1 290 ? 5.121 10.737 17.460 1.00 90.50 290 ILE A N 1
ATOM 2367 C CA . ILE A 1 290 ? 4.518 9.471 17.888 1.00 90.50 290 ILE A CA 1
ATOM 2368 C C . ILE A 1 290 ? 2.982 9.528 17.972 1.00 90.50 290 ILE A C 1
ATOM 2370 O O . ILE A 1 290 ? 2.341 8.484 18.033 1.00 90.50 290 ILE A O 1
ATOM 2374 N N . LYS A 1 291 ? 2.370 10.716 18.015 1.00 88.88 291 LYS A N 1
ATOM 2375 C CA . LYS A 1 291 ? 0.918 10.870 18.174 1.00 88.88 291 LYS A CA 1
ATOM 2376 C C . LYS A 1 291 ? 0.203 10.804 16.829 1.00 88.88 291 LYS A C 1
ATOM 2378 O O . LYS A 1 291 ? -0.799 10.097 16.737 1.00 88.88 291 LYS A O 1
ATOM 2383 N N . HIS A 1 292 ? 0.727 11.505 15.828 1.00 85.50 292 HIS A N 1
ATOM 2384 C CA . HIS A 1 292 ? 0.104 11.690 14.519 1.00 85.50 292 HIS A CA 1
ATOM 2385 C C . HIS A 1 292 ? 0.587 10.670 13.485 1.00 85.50 292 HIS A C 1
ATOM 2387 O O . HIS A 1 292 ? -0.199 10.261 12.639 1.00 85.50 292 HIS A O 1
ATOM 2393 N N . ALA A 1 293 ? 1.847 10.225 13.573 1.00 92.38 293 ALA A N 1
ATOM 2394 C CA . ALA A 1 293 ? 2.435 9.274 12.630 1.00 92.38 293 ALA A CA 1
ATOM 2395 C C . ALA A 1 293 ? 3.266 8.191 13.345 1.00 92.38 293 ALA A C 1
ATOM 2397 O O . ALA A 1 293 ? 4.475 8.069 13.120 1.00 92.38 293 ALA A O 1
ATOM 2398 N N . PRO A 1 294 ? 2.649 7.386 14.229 1.00 94.94 294 PRO A N 1
ATOM 2399 C CA . PRO A 1 294 ? 3.351 6.506 15.164 1.00 94.94 294 PRO A CA 1
ATOM 2400 C C . PRO A 1 294 ? 4.286 5.484 14.496 1.00 94.94 294 PRO A C 1
ATOM 2402 O O . PRO A 1 294 ? 5.388 5.236 14.995 1.00 94.94 294 PRO A O 1
ATOM 2405 N N . LEU A 1 295 ? 3.890 4.905 13.354 1.00 96.25 295 LEU A N 1
ATOM 2406 C CA . LEU A 1 295 ? 4.769 4.003 12.603 1.00 96.25 295 LEU A CA 1
ATOM 2407 C C . LEU A 1 295 ? 5.890 4.753 11.891 1.00 96.25 295 LEU A C 1
ATOM 2409 O O . LEU A 1 295 ? 7.041 4.326 11.969 1.00 96.25 295 LEU A O 1
ATOM 2413 N N . LEU A 1 296 ? 5.590 5.866 11.216 1.00 95.38 296 LEU A N 1
ATOM 2414 C CA . LEU A 1 296 ? 6.614 6.642 10.516 1.00 95.38 296 LEU A CA 1
ATOM 2415 C C . LEU A 1 296 ? 7.647 7.215 11.496 1.00 95.38 296 LEU A C 1
ATOM 2417 O O . LEU A 1 296 ? 8.840 7.218 11.203 1.00 95.38 296 LEU A O 1
ATOM 2421 N N . TYR A 1 297 ? 7.215 7.596 12.699 1.00 95.44 297 TYR A N 1
ATOM 2422 C CA . TYR A 1 297 ? 8.077 8.077 13.775 1.00 95.44 297 TYR A CA 1
ATOM 2423 C C . TYR A 1 297 ? 9.148 7.059 14.203 1.00 95.44 297 TYR A C 1
ATOM 2425 O O . TYR A 1 297 ? 10.185 7.450 14.738 1.00 95.44 297 TYR A O 1
ATOM 2433 N N . CYS A 1 298 ? 8.980 5.764 13.897 1.00 96.19 298 CYS A N 1
ATOM 2434 C CA . CYS A 1 298 ? 10.024 4.758 14.114 1.00 96.19 298 CYS A CA 1
ATOM 2435 C C . CYS A 1 298 ? 11.325 5.062 13.349 1.00 96.19 298 CYS A C 1
ATOM 2437 O O . CYS A 1 298 ? 12.383 4.601 13.777 1.00 96.19 298 CYS A O 1
ATOM 2439 N N . LEU A 1 299 ? 11.268 5.872 12.282 1.00 93.56 299 LEU A N 1
ATOM 2440 C CA . LEU A 1 299 ? 12.441 6.432 11.602 1.00 93.56 299 LEU A CA 1
ATOM 2441 C C . LEU A 1 299 ? 13.325 7.252 12.543 1.00 93.56 299 LEU A C 1
ATOM 2443 O O . LEU A 1 299 ? 14.538 7.106 12.522 1.00 93.56 299 LEU A O 1
ATOM 2447 N N . LYS A 1 300 ? 12.706 8.051 13.416 1.00 91.69 300 LYS A N 1
ATOM 2448 C CA . LYS A 1 300 ? 13.376 8.965 14.352 1.00 91.69 300 LYS A CA 1
ATOM 2449 C C . LYS A 1 300 ? 13.641 8.321 15.722 1.00 91.69 300 LYS A C 1
ATOM 2451 O O . LYS A 1 300 ? 13.957 9.013 16.689 1.00 91.69 300 LYS A O 1
ATOM 2456 N N . SER A 1 301 ? 13.476 7.000 15.848 1.00 93.44 301 SER A N 1
ATOM 2457 C CA . SER A 1 301 ? 13.653 6.298 17.124 1.00 93.44 301 SER A CA 1
ATOM 2458 C C . SER A 1 301 ? 15.100 6.370 17.617 1.00 93.44 301 SER A C 1
ATOM 2460 O O . SER A 1 301 ? 16.041 6.166 16.853 1.00 93.44 301 SER A O 1
ATOM 2462 N N . LYS A 1 302 ? 15.298 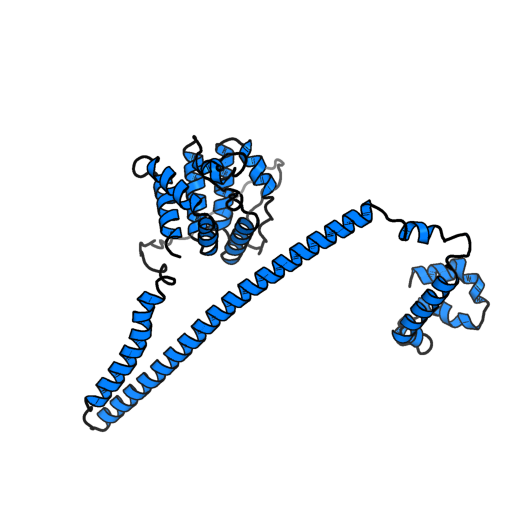6.556 18.928 1.00 91.88 302 LYS A N 1
ATOM 2463 C CA . LYS A 1 302 ? 16.634 6.487 19.549 1.00 91.88 302 LYS A CA 1
ATOM 2464 C C . LYS A 1 302 ? 17.248 5.085 19.437 1.00 91.88 302 LYS A C 1
ATOM 2466 O O . LYS A 1 302 ? 18.465 4.946 19.334 1.00 91.88 302 LYS A O 1
ATOM 2471 N N . HIS A 1 303 ? 16.416 4.042 19.406 1.00 94.31 303 HIS A N 1
ATOM 2472 C CA . HIS A 1 303 ? 16.872 2.656 19.371 1.00 94.31 303 HIS A CA 1
ATOM 2473 C C . HIS A 1 303 ? 17.271 2.222 17.950 1.00 94.31 303 HIS A C 1
ATOM 2475 O O . HIS A 1 303 ? 16.410 2.055 17.084 1.00 94.31 303 HIS A O 1
ATOM 2481 N N . HIS A 1 304 ? 18.560 1.933 17.731 1.00 92.31 304 HIS A N 1
ATOM 2482 C CA . HIS A 1 304 ? 19.113 1.610 16.403 1.00 92.31 304 HIS A CA 1
ATOM 2483 C C . HIS A 1 304 ? 18.372 0.465 15.688 1.00 92.31 304 HIS A C 1
ATOM 2485 O O . HIS A 1 304 ? 18.009 0.606 14.525 1.00 92.31 304 HIS A O 1
ATOM 2491 N N . ARG A 1 305 ? 18.043 -0.636 16.390 1.00 94.81 305 ARG A N 1
ATOM 2492 C CA . ARG A 1 305 ? 17.273 -1.739 15.780 1.00 94.81 305 ARG A CA 1
ATOM 2493 C C . ARG A 1 305 ? 15.896 -1.314 15.275 1.00 94.81 305 ARG A C 1
ATOM 2495 O O . ARG A 1 305 ? 15.488 -1.783 14.222 1.00 94.81 305 ARG A O 1
ATOM 2502 N N . VAL A 1 306 ? 15.180 -0.437 15.984 1.00 96.81 306 VAL A N 1
ATOM 2503 C CA . VAL A 1 306 ? 13.850 0.013 15.540 1.00 96.81 306 VAL A CA 1
ATOM 2504 C C . VAL A 1 306 ? 13.975 0.762 14.215 1.00 96.81 306 VAL A C 1
ATOM 2506 O O . VAL A 1 306 ? 13.225 0.460 13.286 1.00 96.81 306 VAL A O 1
ATOM 2509 N N . ARG A 1 307 ? 14.976 1.647 14.094 1.00 95.44 307 ARG A N 1
ATOM 2510 C CA . ARG A 1 307 ? 15.284 2.339 12.833 1.00 95.44 307 ARG A CA 1
ATOM 2511 C C . ARG A 1 307 ? 15.656 1.357 11.723 1.00 95.44 307 ARG A C 1
ATOM 2513 O O . ARG A 1 307 ? 15.104 1.444 10.635 1.00 95.44 307 ARG A O 1
ATOM 2520 N N . GLU A 1 308 ? 16.503 0.370 12.011 1.00 95.31 308 GLU A N 1
ATOM 2521 C CA . GLU A 1 308 ? 16.921 -0.675 11.062 1.00 95.31 308 GLU A CA 1
ATOM 2522 C C . GLU A 1 308 ? 15.723 -1.491 10.528 1.00 95.31 308 GLU A C 1
ATOM 2524 O O . GLU A 1 308 ? 15.583 -1.701 9.321 1.00 95.31 308 GLU A O 1
ATOM 2529 N N . TYR A 1 309 ? 14.813 -1.935 11.406 1.00 97.19 309 TYR A N 1
ATOM 2530 C CA . TYR A 1 309 ? 13.596 -2.652 11.000 1.00 97.19 309 TYR A CA 1
ATOM 2531 C C . TYR A 1 309 ? 12.626 -1.758 10.224 1.00 97.19 309 TYR A C 1
ATOM 2533 O O . TYR A 1 309 ? 12.013 -2.229 9.262 1.00 97.19 309 TYR A O 1
ATOM 2541 N N . MET A 1 310 ? 12.522 -0.479 10.591 1.00 97.56 310 MET A N 1
ATOM 2542 C CA . MET A 1 310 ? 11.719 0.491 9.853 1.00 97.56 310 MET A CA 1
ATOM 2543 C C . MET A 1 310 ? 12.290 0.739 8.451 1.00 97.56 310 MET A C 1
ATOM 2545 O O . MET A 1 310 ? 11.552 0.689 7.469 1.00 97.56 310 MET A O 1
ATOM 2549 N N . ALA A 1 311 ? 13.610 0.896 8.331 1.00 96.81 311 ALA A N 1
ATOM 2550 C CA . ALA A 1 311 ? 14.309 1.039 7.057 1.00 96.81 311 ALA A CA 1
ATOM 2551 C C . ALA A 1 311 ? 14.055 -0.160 6.141 1.00 96.81 311 ALA A C 1
ATOM 2553 O O . ALA A 1 311 ? 13.671 0.007 4.983 1.00 96.81 311 ALA A O 1
ATOM 2554 N N . ARG A 1 312 ? 14.176 -1.385 6.668 1.00 97.44 312 ARG A N 1
ATOM 2555 C CA . ARG A 1 312 ? 13.851 -2.608 5.916 1.00 97.44 312 ARG A CA 1
ATOM 2556 C C . ARG A 1 312 ? 12.386 -2.670 5.493 1.00 97.44 312 ARG A C 1
ATOM 2558 O O . ARG A 1 312 ? 12.088 -3.210 4.427 1.00 97.44 312 ARG A O 1
ATOM 2565 N N . PHE A 1 313 ? 11.469 -2.174 6.321 1.00 98.19 313 PHE A N 1
ATOM 2566 C CA . PHE A 1 313 ? 10.046 -2.144 5.996 1.00 98.19 313 PHE A CA 1
ATOM 2567 C C . PHE A 1 313 ? 9.744 -1.152 4.865 1.00 98.19 313 PHE A C 1
ATOM 2569 O O . PHE A 1 313 ? 9.127 -1.542 3.874 1.00 98.19 313 PHE A O 1
ATOM 2576 N N . ILE A 1 314 ? 10.258 0.080 4.943 1.00 97.75 314 ILE A N 1
ATOM 2577 C CA . ILE A 1 314 ? 10.115 1.086 3.877 1.00 97.75 314 ILE A CA 1
ATOM 2578 C C . ILE A 1 314 ? 10.768 0.604 2.580 1.00 97.75 314 ILE A C 1
ATOM 2580 O O . ILE A 1 314 ? 10.166 0.694 1.512 1.00 97.75 314 ILE A O 1
ATOM 2584 N N . ASN A 1 315 ? 11.961 0.013 2.656 1.00 97.19 315 ASN A N 1
ATOM 2585 C CA . ASN A 1 315 ? 12.638 -0.543 1.489 1.00 97.19 315 ASN A CA 1
ATOM 2586 C C . ASN A 1 315 ? 11.830 -1.685 0.839 1.00 97.19 315 ASN A C 1
ATOM 2588 O O . ASN A 1 315 ? 11.804 -1.816 -0.386 1.00 97.19 315 ASN A O 1
ATOM 2592 N N . ALA A 1 316 ? 11.130 -2.497 1.641 1.00 97.19 316 ALA A N 1
ATOM 2593 C CA . ALA A 1 316 ? 10.222 -3.525 1.137 1.00 97.19 316 ALA A CA 1
ATOM 2594 C C . ALA A 1 316 ? 8.968 -2.931 0.471 1.00 97.19 316 ALA A C 1
ATOM 2596 O O . ALA A 1 316 ? 8.555 -3.441 -0.570 1.00 97.19 316 ALA A O 1
ATOM 2597 N N . LEU A 1 317 ? 8.398 -1.848 1.017 1.00 96.75 317 LEU A N 1
ATOM 2598 C CA . LEU A 1 317 ? 7.315 -1.096 0.371 1.00 96.75 317 LEU A CA 1
ATOM 2599 C C . LEU A 1 317 ? 7.773 -0.529 -0.981 1.00 96.75 317 LEU A C 1
ATOM 2601 O O . LEU A 1 317 ? 7.106 -0.741 -1.992 1.00 96.75 317 LEU A O 1
ATOM 2605 N N . ALA A 1 318 ? 8.939 0.119 -1.025 1.00 96.31 318 ALA A N 1
ATOM 2606 C CA . ALA A 1 318 ? 9.491 0.733 -2.234 1.00 96.31 318 ALA A CA 1
ATOM 2607 C C . ALA A 1 318 ? 9.847 -0.287 -3.337 1.00 96.31 318 ALA A C 1
ATOM 2609 O O . ALA A 1 318 ? 9.875 0.049 -4.523 1.00 96.31 318 ALA A O 1
ATOM 2610 N N . SER A 1 319 ? 10.075 -1.557 -2.988 1.00 94.69 319 SER A N 1
ATOM 2611 C CA . SER A 1 319 ? 10.262 -2.628 -3.981 1.00 94.69 319 SER A CA 1
ATOM 2612 C C . SER A 1 319 ? 9.015 -2.876 -4.842 1.00 94.69 319 SER A C 1
ATOM 2614 O O . SER A 1 319 ? 9.138 -3.406 -5.943 1.00 94.69 319 SER A O 1
ATOM 2616 N N . LEU A 1 320 ? 7.823 -2.485 -4.380 1.00 91.94 320 LEU A N 1
ATOM 2617 C CA . LEU A 1 320 ? 6.551 -2.697 -5.074 1.00 91.94 320 LEU A CA 1
ATOM 2618 C C . LEU A 1 320 ? 6.056 -1.386 -5.698 1.00 91.94 320 LEU A C 1
ATOM 2620 O O . LEU A 1 320 ? 6.130 -0.331 -5.074 1.00 91.94 320 LEU A O 1
ATOM 2624 N N . CYS A 1 321 ? 5.513 -1.438 -6.918 1.00 90.94 321 CYS A N 1
ATOM 2625 C CA . CYS A 1 321 ? 5.083 -0.242 -7.659 1.00 90.94 321 CYS A CA 1
ATOM 2626 C C . CYS A 1 321 ? 4.053 0.600 -6.892 1.00 90.94 321 CYS A C 1
ATOM 2628 O O . CYS A 1 321 ? 4.238 1.805 -6.729 1.00 90.94 321 CYS A O 1
ATOM 2630 N N . ARG A 1 322 ? 3.016 -0.033 -6.330 1.00 90.06 322 ARG A N 1
ATOM 2631 C CA . ARG A 1 322 ? 1.999 0.655 -5.518 1.00 90.06 322 ARG A CA 1
ATOM 2632 C C . ARG A 1 322 ? 2.569 1.215 -4.210 1.00 90.06 322 ARG A C 1
ATOM 2634 O O . ARG A 1 322 ? 2.081 2.225 -3.716 1.00 90.06 322 ARG A O 1
ATOM 2641 N N . GLY A 1 323 ? 3.616 0.592 -3.672 1.00 94.75 323 GLY A N 1
ATOM 2642 C CA . GLY A 1 323 ? 4.295 1.045 -2.463 1.00 94.75 323 GLY A CA 1
ATOM 2643 C C . GLY A 1 323 ? 5.150 2.278 -2.732 1.00 94.75 323 GLY A C 1
ATOM 2644 O O . GLY A 1 323 ? 5.105 3.216 -1.945 1.00 94.75 323 GLY A O 1
ATOM 2645 N N . ARG A 1 324 ? 5.831 2.341 -3.885 1.00 94.00 324 ARG A N 1
ATOM 2646 C CA . ARG A 1 324 ? 6.478 3.578 -4.356 1.00 94.00 324 ARG A CA 1
ATOM 2647 C C . ARG A 1 324 ? 5.472 4.703 -4.523 1.00 94.00 324 ARG A C 1
ATOM 2649 O O . ARG A 1 324 ? 5.694 5.780 -3.990 1.00 94.00 324 ARG A O 1
ATOM 2656 N N . ALA A 1 325 ? 4.359 4.431 -5.208 1.00 91.19 325 ALA A N 1
ATOM 2657 C CA . ALA A 1 325 ? 3.305 5.420 -5.399 1.00 91.19 325 ALA A CA 1
ATOM 2658 C C . ALA A 1 325 ? 2.809 5.967 -4.054 1.00 91.19 325 ALA A C 1
ATOM 2660 O O . ALA A 1 325 ? 2.750 7.176 -3.900 1.00 91.19 325 ALA A O 1
ATOM 2661 N N . TYR A 1 326 ? 2.542 5.094 -3.076 1.00 93.88 326 TYR A N 1
ATOM 2662 C CA . TYR A 1 326 ? 2.144 5.480 -1.720 1.00 93.88 326 TYR A CA 1
ATOM 2663 C C . TYR A 1 326 ? 3.189 6.344 -1.005 1.00 93.88 326 TYR A C 1
ATOM 2665 O O . TYR A 1 326 ? 2.869 7.443 -0.568 1.00 93.88 326 TYR A O 1
ATOM 2673 N N . LEU A 1 327 ? 4.447 5.897 -0.944 1.00 93.25 327 LEU A N 1
ATOM 2674 C CA . LEU A 1 327 ? 5.526 6.654 -0.296 1.00 93.25 327 LEU A CA 1
ATOM 2675 C C . LEU A 1 327 ? 5.783 8.007 -0.978 1.00 93.25 327 LEU A C 1
ATOM 2677 O O . LEU A 1 327 ? 6.208 8.952 -0.328 1.00 93.25 327 LEU A O 1
ATOM 2681 N N . SER A 1 328 ? 5.537 8.105 -2.286 1.00 89.00 328 SER A N 1
ATOM 2682 C CA . SER A 1 328 ? 5.690 9.333 -3.070 1.00 89.00 328 SER A CA 1
ATOM 2683 C C . SER A 1 328 ? 4.452 10.238 -3.086 1.00 89.00 328 SER A C 1
ATOM 2685 O O . SER A 1 328 ? 4.504 11.271 -3.753 1.00 89.00 328 SER A O 1
ATOM 2687 N N . GLN A 1 329 ? 3.357 9.887 -2.396 1.00 85.19 329 GLN A N 1
ATOM 2688 C CA . GLN A 1 329 ? 2.188 10.774 -2.263 1.00 85.19 329 GLN A CA 1
ATOM 2689 C C . GLN A 1 329 ? 2.514 12.033 -1.462 1.00 85.19 329 GLN A C 1
ATOM 2691 O O . GLN A 1 329 ? 1.921 13.079 -1.707 1.00 85.19 329 GLN A O 1
ATOM 2696 N N . ASN A 1 330 ? 3.466 11.933 -0.535 1.00 82.19 330 ASN A N 1
ATOM 2697 C CA . ASN A 1 330 ? 3.914 13.039 0.290 1.00 82.19 330 ASN A CA 1
ATOM 2698 C C . ASN A 1 330 ? 5.429 13.224 0.113 1.00 82.19 330 ASN A C 1
ATOM 2700 O O . ASN A 1 330 ? 6.216 12.349 0.483 1.00 82.19 330 ASN A O 1
ATOM 2704 N N . SER A 1 331 ? 5.846 14.353 -0.473 1.00 86.00 331 SER A N 1
ATOM 2705 C CA . SER A 1 331 ? 7.264 14.653 -0.732 1.00 86.00 331 SER A CA 1
ATOM 2706 C C . SER A 1 331 ? 8.096 14.720 0.548 1.00 86.00 331 SER A C 1
ATOM 2708 O O . SER A 1 331 ? 9.286 14.410 0.509 1.00 86.00 331 SER A O 1
ATOM 2710 N N . LEU A 1 332 ? 7.463 15.006 1.692 1.00 85.94 332 LEU A N 1
ATOM 2711 C CA . LEU A 1 332 ? 8.117 15.034 2.999 1.00 85.94 332 LEU A CA 1
ATOM 2712 C C . LEU A 1 332 ? 8.749 13.690 3.361 1.00 85.94 332 LEU A C 1
ATOM 2714 O O . LEU A 1 332 ? 9.757 13.659 4.055 1.00 85.94 332 LEU A O 1
ATOM 2718 N N . VAL A 1 333 ? 8.212 12.566 2.875 1.00 88.56 333 VAL A N 1
ATOM 2719 C CA . VAL A 1 333 ? 8.807 11.242 3.122 1.00 88.56 333 VAL A CA 1
ATOM 2720 C C . VAL A 1 333 ? 10.218 11.164 2.546 1.00 88.56 333 VAL A C 1
ATOM 2722 O O . VAL A 1 333 ? 11.112 10.614 3.184 1.00 88.56 333 VAL A O 1
ATOM 2725 N N . VAL A 1 334 ? 10.434 11.738 1.360 1.00 90.94 334 VAL A N 1
ATOM 2726 C CA . VAL A 1 334 ? 11.757 11.789 0.727 1.00 90.94 334 VAL A CA 1
ATOM 2727 C C . VAL A 1 334 ? 12.697 12.668 1.547 1.00 90.94 334 VAL A C 1
ATOM 2729 O O . VAL A 1 334 ? 13.818 12.248 1.823 1.00 90.94 334 VAL A O 1
ATOM 2732 N N . GLU A 1 335 ? 12.230 13.836 1.992 1.00 90.50 335 GLU A N 1
ATOM 2733 C CA . GLU A 1 335 ? 13.007 14.751 2.840 1.00 90.50 335 GLU A CA 1
ATOM 2734 C C . GLU A 1 335 ? 13.422 14.085 4.159 1.00 90.50 335 GLU A C 1
ATOM 2736 O O . GLU A 1 335 ? 14.602 14.080 4.503 1.00 90.50 335 GLU A O 1
ATOM 2741 N N . ILE A 1 336 ? 12.485 13.422 4.846 1.00 91.62 336 ILE A N 1
ATOM 2742 C CA . ILE A 1 336 ? 12.748 12.702 6.100 1.00 91.62 336 ILE A CA 1
ATOM 2743 C C . ILE A 1 336 ? 13.764 11.581 5.877 1.00 91.62 336 ILE A C 1
ATOM 2745 O O . ILE A 1 336 ? 14.692 11.429 6.666 1.00 91.62 336 ILE A O 1
ATOM 2749 N N . LEU A 1 337 ? 13.607 10.784 4.816 1.00 92.81 337 LEU A N 1
ATOM 2750 C CA . LEU A 1 337 ? 14.541 9.697 4.521 1.00 92.81 337 LEU A CA 1
ATOM 2751 C C . LEU A 1 337 ? 15.946 10.224 4.212 1.00 92.81 337 LEU A C 1
ATOM 2753 O O . LEU A 1 337 ? 16.919 9.621 4.657 1.00 92.81 337 LEU A O 1
ATOM 2757 N N . ILE A 1 338 ? 16.069 11.341 3.489 1.00 92.12 338 ILE A N 1
ATOM 2758 C CA . ILE A 1 338 ? 17.362 11.989 3.227 1.00 92.12 338 ILE A CA 1
ATOM 2759 C C . ILE A 1 338 ? 17.991 12.481 4.534 1.00 92.12 338 ILE A C 1
ATOM 2761 O O . ILE A 1 338 ? 19.176 12.234 4.768 1.00 92.12 338 ILE A O 1
ATOM 2765 N N . ASP A 1 339 ? 17.213 13.133 5.398 1.00 91.56 339 ASP A N 1
ATOM 2766 C CA . ASP A 1 339 ? 17.691 13.616 6.694 1.00 91.56 339 ASP A CA 1
ATOM 2767 C C . ASP A 1 339 ? 18.148 12.473 7.605 1.00 91.56 339 ASP A C 1
ATOM 2769 O O . ASP A 1 339 ? 19.187 12.587 8.252 1.00 91.56 339 ASP A O 1
ATOM 2773 N N . GLU A 1 340 ? 17.424 11.351 7.643 1.00 91.75 340 GLU A N 1
ATOM 2774 C CA . GLU A 1 340 ? 17.840 10.182 8.424 1.00 91.75 340 GLU A CA 1
ATOM 2775 C C . GLU A 1 340 ? 19.067 9.484 7.815 1.00 91.75 340 GLU A C 1
ATOM 2777 O O . GLU A 1 340 ? 19.966 9.090 8.554 1.00 91.75 340 GLU A O 1
ATOM 2782 N N . VAL A 1 341 ? 19.189 9.405 6.482 1.00 92.50 341 VAL A N 1
ATOM 2783 C CA . VAL A 1 341 ? 20.406 8.893 5.814 1.00 92.50 341 VAL A CA 1
ATOM 2784 C C . VAL A 1 341 ? 21.641 9.714 6.177 1.00 92.50 341 VAL A C 1
ATOM 2786 O O . VAL A 1 341 ? 22.710 9.138 6.355 1.00 92.50 341 VAL A O 1
ATOM 2789 N N . ARG A 1 342 ? 21.507 11.041 6.296 1.00 90.25 342 ARG A N 1
ATOM 2790 C CA . ARG A 1 342 ? 22.607 11.947 6.670 1.00 90.25 342 ARG A CA 1
ATOM 2791 C C . ARG A 1 342 ? 23.048 11.801 8.130 1.00 90.25 342 ARG A C 1
ATOM 2793 O O . ARG A 1 342 ? 24.172 12.175 8.447 1.00 90.25 342 ARG A O 1
ATOM 2800 N N . LYS A 1 343 ? 22.174 11.306 9.013 1.00 88.75 343 LYS A N 1
ATOM 2801 C CA . LYS A 1 343 ? 22.464 11.108 10.446 1.00 88.75 343 LYS A CA 1
ATOM 2802 C C . LYS A 1 343 ? 23.119 9.763 10.750 1.00 88.75 343 LYS A C 1
ATOM 2804 O O . LYS A 1 343 ? 23.756 9.621 11.792 1.00 88.75 343 LYS A O 1
ATOM 2809 N N . GLU A 1 344 ? 22.911 8.766 9.897 1.00 86.19 344 GLU A N 1
ATOM 2810 C CA . GLU A 1 344 ? 23.505 7.443 10.068 1.00 86.19 344 GLU A CA 1
ATOM 2811 C C . GLU A 1 344 ? 25.006 7.475 9.720 1.00 86.19 344 GLU A C 1
ATOM 2813 O O . GLU A 1 344 ? 25.409 8.047 8.709 1.00 86.19 344 GLU A O 1
ATOM 2818 N N . GLN A 1 345 ? 25.829 6.861 10.578 1.00 75.31 345 GLN A N 1
ATOM 2819 C CA . GLN A 1 345 ? 27.285 6.747 10.400 1.00 75.31 345 GLN A CA 1
ATOM 2820 C C . GLN A 1 345 ? 27.636 5.780 9.245 1.00 75.31 345 GLN A C 1
ATOM 2822 O O . GLN A 1 345 ? 26.747 5.130 8.683 1.00 75.31 345 GLN A O 1
ATOM 2827 N N . ASP A 1 346 ? 28.922 5.697 8.880 1.00 57.56 346 ASP A N 1
ATOM 2828 C CA . ASP A 1 346 ? 29.419 4.929 7.726 1.00 57.56 346 ASP A CA 1
ATOM 2829 C C . ASP A 1 346 ? 28.839 3.502 7.607 1.00 57.56 346 ASP A C 1
ATOM 2831 O O . ASP A 1 346 ? 28.633 2.802 8.596 1.00 57.56 346 ASP A O 1
ATOM 2835 N N . GLU A 1 347 ? 28.515 3.132 6.359 1.00 66.88 347 GLU A N 1
ATOM 2836 C CA . GLU A 1 347 ? 27.902 1.880 5.856 1.00 66.88 347 GLU A CA 1
ATOM 2837 C C . GLU A 1 347 ? 27.125 0.989 6.850 1.00 66.88 347 GLU A C 1
ATOM 2839 O O . GLU A 1 347 ? 27.329 -0.221 6.939 1.00 66.88 347 GLU A O 1
ATOM 2844 N N . CYS A 1 348 ? 26.158 1.554 7.582 1.00 84.75 348 CYS A N 1
ATOM 2845 C CA . CYS A 1 348 ? 25.247 0.746 8.392 1.00 84.75 348 CYS A CA 1
ATOM 2846 C C . CYS A 1 348 ? 24.073 0.181 7.559 1.00 84.75 348 CYS A C 1
ATOM 2848 O O . CYS A 1 348 ? 23.563 0.818 6.632 1.00 84.75 348 CYS A O 1
ATOM 2850 N N . ILE A 1 349 ? 23.555 -0.994 7.946 1.00 89.50 349 ILE A N 1
ATOM 2851 C CA . ILE A 1 349 ? 22.420 -1.663 7.270 1.00 89.50 349 ILE A CA 1
ATOM 2852 C C . ILE A 1 349 ? 21.189 -0.741 7.157 1.00 89.50 349 ILE A C 1
ATOM 2854 O O . ILE A 1 349 ? 20.418 -0.816 6.194 1.00 89.50 349 ILE A O 1
ATOM 2858 N N . THR A 1 350 ? 20.976 0.125 8.149 1.00 92.69 350 THR A N 1
ATOM 2859 C CA . THR A 1 350 ? 19.895 1.119 8.147 1.00 92.69 350 THR A CA 1
ATOM 2860 C C . THR A 1 350 ? 20.056 2.095 6.979 1.00 92.69 350 THR A C 1
ATOM 2862 O O . THR A 1 350 ? 19.114 2.275 6.203 1.00 92.69 350 THR A O 1
ATOM 2865 N N . ARG A 1 351 ? 21.261 2.654 6.805 1.00 93.88 351 ARG A N 1
ATOM 2866 C CA . ARG A 1 351 ? 21.608 3.585 5.726 1.00 93.88 351 ARG A CA 1
ATOM 2867 C C . ARG A 1 351 ? 21.452 2.930 4.357 1.00 93.88 351 ARG A C 1
ATOM 2869 O O . ARG A 1 351 ? 20.786 3.502 3.497 1.00 93.88 351 ARG A O 1
ATOM 2876 N N . GLU A 1 352 ? 21.958 1.709 4.175 1.00 94.19 352 GLU A N 1
ATOM 2877 C CA . GLU A 1 352 ? 21.786 0.947 2.927 1.00 94.19 352 GLU A CA 1
ATOM 2878 C C . GLU A 1 352 ? 20.310 0.757 2.557 1.00 94.19 352 GLU A C 1
ATOM 2880 O O . GLU A 1 352 ? 19.915 0.928 1.403 1.00 94.19 352 GLU A O 1
ATOM 2885 N N . ASN A 1 353 ? 19.462 0.424 3.536 1.00 96.00 353 ASN A N 1
ATOM 2886 C CA . ASN A 1 353 ? 18.039 0.216 3.284 1.00 96.00 353 ASN A CA 1
ATOM 2887 C C . ASN A 1 353 ? 17.308 1.521 2.958 1.00 96.00 353 ASN A C 1
ATOM 2889 O O . ASN A 1 353 ? 16.443 1.508 2.081 1.00 96.00 353 ASN A O 1
ATOM 2893 N N . PHE A 1 354 ? 17.645 2.637 3.609 1.00 95.12 354 PHE A N 1
ATOM 2894 C CA . PHE A 1 354 ? 17.077 3.940 3.258 1.00 95.12 354 PHE A CA 1
ATOM 2895 C C . PHE A 1 354 ? 17.520 4.411 1.874 1.00 95.12 354 PHE A C 1
ATOM 2897 O O . PHE A 1 354 ? 16.676 4.819 1.076 1.00 95.12 354 PHE A O 1
ATOM 2904 N N . VAL A 1 355 ? 18.809 4.288 1.547 1.00 94.31 355 VAL A N 1
ATOM 2905 C CA . VAL A 1 355 ? 19.327 4.600 0.207 1.00 94.31 355 VAL A CA 1
ATOM 2906 C C . VAL A 1 355 ? 18.653 3.712 -0.837 1.00 94.31 355 VAL A C 1
ATOM 2908 O O . VAL A 1 355 ? 18.156 4.218 -1.839 1.00 94.31 355 VAL A O 1
ATOM 2911 N N . GLY A 1 356 ? 18.540 2.407 -0.580 1.00 95.56 356 GLY A N 1
ATOM 2912 C CA . GLY A 1 356 ? 17.832 1.475 -1.454 1.00 95.56 356 GLY A CA 1
ATOM 2913 C C . GLY A 1 356 ? 16.353 1.830 -1.636 1.00 95.56 356 GLY A C 1
ATOM 2914 O O . GLY A 1 356 ? 15.829 1.717 -2.745 1.00 95.56 356 GLY A O 1
ATOM 2915 N N . ALA A 1 357 ? 15.680 2.312 -0.588 1.00 96.38 357 ALA A N 1
ATOM 2916 C CA . ALA A 1 357 ? 14.306 2.794 -0.685 1.00 96.38 357 ALA A CA 1
ATOM 2917 C C . ALA A 1 357 ? 14.209 4.046 -1.569 1.00 96.38 357 ALA A C 1
ATOM 2919 O O . ALA A 1 357 ? 13.409 4.059 -2.504 1.00 96.38 357 ALA A O 1
ATOM 2920 N N . LEU A 1 358 ? 15.060 5.051 -1.337 1.00 95.38 358 LEU A N 1
ATOM 2921 C CA . LEU A 1 358 ? 15.128 6.282 -2.135 1.00 95.38 358 LEU A CA 1
ATOM 2922 C C . LEU A 1 358 ? 15.432 5.986 -3.614 1.00 95.38 358 LEU A C 1
ATOM 2924 O O . LEU A 1 358 ? 14.734 6.471 -4.503 1.00 95.38 358 LEU A O 1
ATOM 2928 N N . GLN A 1 359 ? 16.409 5.116 -3.881 1.00 94.50 359 GLN A N 1
ATOM 2929 C CA . GLN A 1 359 ? 16.763 4.657 -5.228 1.00 94.50 359 GLN A CA 1
ATOM 2930 C C . GLN A 1 359 ? 15.638 3.894 -5.922 1.00 94.50 359 GLN A C 1
ATOM 2932 O O . GLN A 1 359 ? 15.582 3.867 -7.147 1.00 94.50 359 GLN A O 1
ATOM 2937 N N . LYS A 1 360 ? 14.779 3.198 -5.173 1.00 94.50 360 LYS A N 1
ATOM 2938 C CA . LYS A 1 360 ? 13.607 2.531 -5.745 1.00 94.50 360 LYS A CA 1
ATOM 2939 C C . LYS A 1 360 ? 12.508 3.540 -6.023 1.00 94.50 360 LYS A C 1
ATOM 2941 O O . LYS A 1 360 ? 11.924 3.488 -7.097 1.00 94.50 360 LYS A O 1
ATOM 2946 N N . MET A 1 361 ? 12.249 4.460 -5.096 1.00 89.81 361 MET A N 1
ATOM 2947 C CA . MET A 1 361 ? 11.243 5.516 -5.243 1.00 89.81 361 MET A CA 1
ATOM 2948 C C . MET A 1 361 ? 11.509 6.438 -6.442 1.00 89.81 361 MET A C 1
ATOM 2950 O O . MET A 1 361 ? 10.552 6.961 -7.007 1.00 89.81 361 MET A O 1
ATOM 2954 N N . SER A 1 362 ? 12.765 6.596 -6.876 1.00 87.62 362 SER A N 1
ATOM 2955 C CA . SER A 1 362 ? 13.110 7.385 -8.069 1.00 87.62 362 SER A CA 1
ATOM 2956 C C . SER A 1 362 ? 12.745 6.720 -9.406 1.00 87.62 362 SER A C 1
ATOM 2958 O O . SER A 1 362 ? 12.683 7.401 -10.425 1.00 87.62 362 SER A O 1
ATOM 2960 N N . LEU A 1 363 ? 12.461 5.413 -9.424 1.00 77.06 363 LEU A N 1
ATOM 2961 C CA . LEU A 1 363 ? 12.164 4.622 -10.631 1.00 77.06 363 LEU A CA 1
ATOM 2962 C C . LEU A 1 363 ? 10.692 4.697 -11.037 1.00 77.06 363 LEU A C 1
ATOM 2964 O O . LEU A 1 363 ? 10.051 3.654 -11.191 1.00 77.06 363 LEU A O 1
ATOM 2968 N N . ARG A 1 364 ? 10.137 5.907 -11.077 1.00 57.16 364 ARG A N 1
ATOM 2969 C CA . ARG A 1 364 ? 8.700 6.107 -11.288 1.00 57.16 364 ARG A CA 1
ATOM 2970 C C . ARG A 1 364 ? 8.148 5.309 -12.462 1.00 57.16 364 ARG A C 1
ATOM 2972 O O . ARG A 1 364 ? 8.713 5.412 -13.567 1.00 57.16 364 ARG A O 1
#

Foldseek 3Di:
DVVVLVCCVPVVVVVCPDPVCVVVNCCVVDPDQCPDPVRVLVVDPVNVVVVVVVVVVVVCVVQDVPPPDRDVVVCVVPPPDVVVVVVVVVVVVVVVVVVVVVVVVVVVVVVVVVVVVVVVVLVVVLVVLVVVLVVLVVVQVVCVVVVHDRDPVSVVVSVVSVVVSVVVVVVCCVVVQLQDDDDDDDDDDDDDDDDDDDDDDDDDDDDDDDDDDDDDPDPDDPDQDDDDPLVCVLVCLLPDDLVVLLVSLVVLLCQQVVDDPVSNVVSLVSCLVSVSQLQVVDPDPVCLDCPRGVLVVLCVDPDPSSLLSSLSSLLSLLVDPVSLVSCVVHCVSVVSLVVSLVVDDPDDSSNVSSVSNNVSSSSD

Sequence (364 aa):
MQEFKLYLETRGSVHSQNTEFLAYYALPYVTKPNEHPIYRQLFEETWRNSVVLRLSKYIDSVIQPNGGKIPHLLNLVTKPNVKQDRLMRQLTVCLNKFIFIVQNELSDAEKRATQSQKRLTRLQMDYQTLISVTADILDALESTLKGKSLDSSVMQKIYSRLVHSQNNVSLRVNHQNSQFNKTSNNTFGCETKEILFGEEKPETNGNKPNPPVGLYWNENTSARLFELNYEKIKEDIKIMSDRKKCYLLQALRWRLTKSKVSQREHCLTSFVRNDILDLTTIGSIKDVDIKHAPLLYCLKSKHHRVREYMARFINALASLCRGRAYLSQNSLVVEILIDEVRKEQDECITRENFVGALQKMSLR

InterPro domains:
  IPR040369 LisH domain-containing protein ARMC9 [PTHR14881] (1-364)
  IPR056327 ARMC9, CTLH-like domain [PF23138] (1-64)

Organism: NCBI:txid31246

Secondary structure (DSSP, 8-state):
-HHHHHHIIIIIGGGGGSTTTHHHHHGGG-S-GGGSTTTGGGG-HHHHHHHHHHHHHHHHHHS-TTSS---HHHHHHHS--HHHHHHHHHHHHHHHHHHHHHHHHHHHHHHHHHHHHHHHHHHHHHHHHHHHHHHHHHHHHHHHHTT----HHHHHHHHHHHHHHHHHHHHHHHHHTTTS--------------------------------------S---PPPPPP-HHHHHHHHHHS-HHHHHHHHHHHHHHHHTS-HHHHHHHHHHHHHTTTT-TTT--SGGG-STTT-TTGGGGG-SSHHHHHHHHHHHHHHHTSHHHHHHHTTSTHHHHHHHHHHHHSPTT-HHHHHHHHHHHHHT--